Protein AF-A0A4C1TJ76-F1 (afdb_monomer_lite)

Sequence (237 aa):
MTFGAGGHTSQLLEQHPEVKVFALDRDPVAYGLAKTMSLKVPKPINTFAGEIFRFTPPFKRTPDMRMDRGLSKDTEQITAADVLARAEEADLVKILRIYGEEKAAKKIARAIVEARNALHKIETTKQLADLVVSCLTDTPFRMDKMQRPTHVATKTFQALRIFVNNELNEITMACLANPVPLKYCGHDITHDKDIVESLISTNWKQLHKHVILPSDEEVMRNSRSRSAKLRAAIKQK

Radius of gyration: 21.65 Å; chains: 1; bounding box: 56×46×55 Å

Secondary structure (DSSP, 8-state):
---TTSHHHHHHHHH-TT---EEEES-HHHHHHHHHHHTTSSS--EEEES-S-----S--------S--SS---TTPPPHHHHHHH--HHHHHHHHHHTT--TTHHHHHHHHHHHHHTT----SHHHHHHHHHHHH-SSSEEE-TTS-EEETTHHHHHHHHHHHTTHHHHHHHHT-S----GGG--TT----HHHHHHHH--SEEES-SS-B---HHHHHH-TTTTT--B--EEE--

Foldseek 3Di:
DDCDLPPVVVVCCVVPVPDAAADDDQDVVSLVNLVVVLVVRPHGHHYDHDDPDPPDDVADESFDAQLDPPPDPDPRAQYLLNCLQDPDLVVQLVLLCVQLVDPCSNQLSVLSVVCNVVVNRDSHPVSSLVSQCVRPHPDQWDQDPVGDTDGSCPSVSRSSCCVSNVVVVVCVVVPPLDDPDPVCDDPPDDDDPVVVCVRPDGQKAWPDPAWDADDPVCCVVPVPRHPDTDTDIDGHD

InterPro domains:
  IPR002903 Ribosomal RNA small subunit methyltransferase H [PF01795] (63-174)
  IPR002903 Ribosomal RNA small subunit methyltransferase H [PTHR11265] (64-173)
  IPR023397 S-adenosyl-L-methionine-dependent methyltransferase, MraW, recognition domain superfamily [G3DSA:1.10.150.170] (63-166)
  IPR023397 S-adenosyl-L-methionine-dependent methyltransferase, MraW, recognition domain superfamily [SSF81799] (59-165)
  IPR029063 S-adenosyl-L-methionine-dependent methyltransferase superfamily [G3DSA:3.40.50.150] (1-46)
  IPR029063 S-adenosyl-L-methionine-dependent methyltransferase superfamily [G3DSA:3.40.50.150] (167-233)
  IPR029063 S-adenosyl-L-methionine-dependent methyltransferase superfamily [SSF53335] (2-235)

Structure (mmCIF, N/CA/C/O backbone):
data_AF-A0A4C1TJ76-F1
#
_entry.id   AF-A0A4C1TJ76-F1
#
loop_
_atom_site.group_PDB
_atom_site.id
_atom_site.type_symbol
_atom_site.label_atom_id
_atom_site.label_alt_id
_atom_site.label_comp_id
_atom_site.label_asym_id
_atom_site.label_entity_id
_atom_site.label_seq_id
_atom_site.pdbx_PDB_ins_code
_atom_site.Cartn_x
_atom_site.Cartn_y
_atom_site.Cartn_z
_atom_site.occupancy
_atom_site.B_iso_or_equiv
_atom_site.auth_seq_id
_atom_site.auth_comp_id
_atom_site.auth_asym_id
_atom_site.auth_atom_id
_atom_site.pdbx_PDB_model_num
ATOM 1 N N . MET A 1 1 ? -5.162 -6.521 15.495 1.00 63.31 1 MET A N 1
ATOM 2 C CA . MET A 1 1 ? -4.589 -7.253 14.342 1.00 63.31 1 MET A CA 1
ATOM 3 C C . MET A 1 1 ? -3.442 -6.497 13.675 1.00 63.31 1 MET A C 1
ATOM 5 O O . MET A 1 1 ? -2.578 -7.162 13.131 1.00 63.31 1 MET A O 1
ATOM 9 N N . THR A 1 2 ? -3.396 -5.160 13.738 1.00 75.00 2 THR A N 1
ATOM 10 C CA . THR A 1 2 ? -2.264 -4.346 13.251 1.00 75.00 2 THR A CA 1
ATOM 11 C C . THR A 1 2 ? -1.871 -3.323 14.322 1.00 75.00 2 THR A C 1
ATOM 13 O O . THR A 1 2 ? -2.469 -2.249 14.400 1.00 75.00 2 THR A O 1
ATOM 16 N N . PHE A 1 3 ? -0.949 -3.675 15.218 1.00 81.38 3 PHE A N 1
ATOM 17 C CA . PHE A 1 3 ? -0.525 -2.782 16.303 1.00 81.38 3 PHE A CA 1
ATOM 18 C C . PHE A 1 3 ? 0.282 -1.584 15.777 1.00 81.38 3 PHE A C 1
ATOM 20 O O . PHE A 1 3 ? 0.054 -0.442 16.189 1.00 81.38 3 PHE A O 1
ATOM 27 N N . GLY A 1 4 ? 1.203 -1.836 14.845 1.00 84.62 4 GLY A N 1
ATOM 28 C CA . GLY A 1 4 ? 2.105 -0.847 14.272 1.00 84.62 4 GLY A CA 1
ATOM 29 C C . GLY A 1 4 ? 2.931 -0.132 15.342 1.00 84.62 4 GLY A C 1
ATOM 30 O O . GLY A 1 4 ? 3.625 -0.755 16.138 1.00 84.62 4 GLY A O 1
ATOM 31 N N . ALA A 1 5 ? 2.841 1.199 15.372 1.00 85.94 5 ALA A N 1
ATOM 32 C CA . ALA A 1 5 ? 3.525 2.027 16.368 1.00 85.94 5 ALA A CA 1
ATOM 33 C C . ALA A 1 5 ? 2.705 2.266 17.654 1.00 85.94 5 ALA A C 1
ATOM 35 O O . ALA A 1 5 ? 3.152 2.997 18.531 1.00 85.94 5 ALA A O 1
ATOM 36 N N . GLY A 1 6 ? 1.498 1.699 17.766 1.00 85.75 6 GLY A N 1
ATOM 37 C CA . GLY A 1 6 ? 0.667 1.793 18.969 1.00 85.75 6 GLY A CA 1
ATOM 38 C C . GLY A 1 6 ? -0.266 3.004 19.061 1.00 85.75 6 GLY A C 1
ATOM 39 O O . GLY A 1 6 ? -1.089 3.027 19.966 1.00 85.75 6 GLY A O 1
ATOM 40 N N . GLY A 1 7 ? -0.246 3.955 18.118 1.00 87.50 7 GLY A N 1
ATOM 41 C CA . GLY A 1 7 ? -1.030 5.203 18.214 1.00 87.50 7 GLY A CA 1
ATOM 42 C C . GLY A 1 7 ? -2.535 5.015 18.472 1.00 87.50 7 GLY A C 1
ATOM 43 O O . GLY A 1 7 ? -3.085 5.620 19.387 1.00 87.50 7 GLY A O 1
ATOM 44 N N . HIS A 1 8 ? -3.200 4.112 17.738 1.00 88.31 8 HIS A N 1
ATOM 45 C CA . HIS A 1 8 ? -4.614 3.788 17.994 1.00 88.31 8 HIS A CA 1
ATOM 46 C C . HIS A 1 8 ? -4.834 3.134 19.362 1.00 88.31 8 HIS A C 1
ATOM 48 O O . HIS A 1 8 ? -5.861 3.355 19.995 1.00 88.31 8 HIS A O 1
ATOM 54 N N . THR A 1 9 ? -3.877 2.321 19.813 1.00 87.94 9 THR A N 1
ATOM 55 C CA . THR A 1 9 ? -3.971 1.652 21.114 1.00 87.94 9 THR A CA 1
ATOM 56 C C . THR A 1 9 ? -3.795 2.651 22.254 1.00 87.94 9 THR A C 1
ATOM 58 O O . THR A 1 9 ? -4.537 2.578 23.227 1.00 87.94 9 THR A O 1
ATOM 61 N N . SER A 1 10 ? -2.863 3.600 22.124 1.00 87.56 10 SER A N 1
ATOM 62 C CA . SER A 1 10 ? -2.679 4.690 23.086 1.00 87.56 10 SER A CA 1
ATOM 63 C C . SER A 1 10 ? -3.960 5.506 23.234 1.00 87.56 10 SER A C 1
ATOM 65 O O . SER A 1 10 ? -4.479 5.611 24.339 1.00 87.56 10 SER A O 1
ATOM 67 N N . GLN A 1 11 ? -4.540 5.966 22.119 1.00 88.75 11 GLN A N 1
ATOM 68 C CA . GLN A 1 11 ? -5.776 6.751 22.148 1.00 88.75 11 GLN A CA 1
ATOM 69 C C . GLN A 1 11 ? -6.951 5.985 22.776 1.00 88.75 11 GLN A C 1
ATOM 71 O O . GLN A 1 11 ? -7.743 6.569 23.514 1.00 88.75 11 GLN A O 1
ATOM 76 N N . LEU A 1 12 ? -7.058 4.680 22.496 1.00 87.25 12 LEU A N 1
ATOM 77 C CA . LEU A 1 12 ? -8.095 3.822 23.068 1.00 87.25 12 LEU A CA 1
ATOM 78 C C . LEU A 1 12 ? -7.950 3.699 24.589 1.00 87.25 12 LEU A C 1
ATOM 80 O O . LEU A 1 12 ? -8.943 3.807 25.297 1.00 87.25 12 LEU A O 1
ATOM 84 N N . LEU A 1 13 ? -6.732 3.483 25.089 1.00 86.31 13 LEU A N 1
ATOM 85 C CA . LEU A 1 13 ? -6.467 3.341 26.524 1.00 86.31 13 LEU A CA 1
ATOM 86 C C . LEU A 1 13 ? -6.583 4.667 27.285 1.00 86.31 13 LEU A C 1
ATOM 88 O O . LEU A 1 13 ? -6.944 4.655 28.456 1.00 86.31 13 LEU A O 1
ATOM 92 N N . GLU A 1 14 ? -6.298 5.798 26.636 1.00 86.75 14 GLU A N 1
ATOM 93 C CA . GLU A 1 14 ? -6.522 7.132 27.207 1.00 86.75 14 GLU A CA 1
ATOM 94 C C . GLU A 1 14 ? -8.013 7.424 27.406 1.00 86.75 14 GLU A C 1
ATOM 96 O O . GLU A 1 14 ? -8.402 7.954 28.444 1.00 86.75 14 GLU A O 1
ATOM 101 N N . GLN A 1 15 ? -8.850 7.071 26.426 1.00 89.31 15 GLN A N 1
ATOM 102 C CA . GLN A 1 15 ? -10.299 7.295 26.496 1.00 89.31 15 GLN A CA 1
ATOM 103 C C . GLN A 1 15 ? -11.021 6.241 27.341 1.00 89.31 15 GLN A C 1
ATOM 105 O O . GLN A 1 15 ? -12.010 6.557 27.997 1.00 89.31 15 GLN A O 1
ATOM 110 N N . HIS A 1 16 ? -10.517 5.006 27.332 1.00 87.00 16 HIS A N 1
ATOM 111 C CA . HIS A 1 16 ? -11.111 3.855 28.005 1.00 87.00 16 HIS A CA 1
ATOM 112 C C . HIS A 1 16 ? -10.050 3.048 28.777 1.00 87.00 16 HIS A C 1
ATOM 114 O O . HIS A 1 16 ? -9.652 1.956 28.344 1.00 87.00 16 HIS A O 1
ATOM 120 N N . PRO A 1 17 ? -9.579 3.548 29.938 1.00 81.69 17 PRO A N 1
ATOM 121 C CA . PRO A 1 17 ? -8.544 2.891 30.745 1.00 81.69 17 PRO A CA 1
ATOM 122 C C . PRO A 1 17 ? -8.953 1.506 31.267 1.00 81.69 17 PRO A C 1
ATOM 124 O O . PRO A 1 17 ? -8.128 0.713 31.730 1.00 81.69 17 PRO A O 1
ATOM 127 N N . GLU A 1 18 ? -10.248 1.204 31.243 1.00 80.25 18 GLU A N 1
ATOM 128 C CA . GLU A 1 18 ? -10.810 -0.057 31.681 1.00 80.25 18 GLU A CA 1
ATOM 129 C C . GLU A 1 18 ? -10.548 -1.209 30.706 1.00 80.25 18 GLU A C 1
ATOM 131 O O . GLU A 1 18 ? -10.493 -2.363 31.151 1.00 80.25 18 GLU A O 1
ATOM 136 N N . VAL A 1 19 ? -10.353 -0.904 29.419 1.00 82.81 19 VAL A N 1
ATOM 137 C CA . VAL A 1 19 ? -10.270 -1.882 28.331 1.00 82.81 19 VAL A CA 1
ATOM 138 C C . VAL A 1 19 ? -8.965 -2.671 28.396 1.00 82.81 19 VAL A C 1
ATOM 140 O O . VAL A 1 19 ? -7.879 -2.139 28.615 1.00 82.81 19 VAL A O 1
ATOM 143 N N . LYS A 1 20 ? -9.064 -3.981 28.159 1.00 81.38 20 LYS A N 1
ATOM 144 C CA . LYS A 1 20 ? -7.903 -4.854 27.983 1.00 81.38 20 LYS A CA 1
ATOM 145 C C . LYS A 1 20 ? -7.559 -4.954 26.503 1.00 81.38 20 LYS A C 1
ATOM 147 O O . LYS A 1 20 ? -8.401 -5.352 25.701 1.00 81.38 20 LYS A O 1
ATOM 152 N N . VAL A 1 21 ? -6.311 -4.652 26.152 1.00 80.44 21 VAL A N 1
ATOM 153 C CA . VAL A 1 21 ? -5.844 -4.709 24.763 1.00 80.44 21 VAL A CA 1
ATOM 154 C C . VAL A 1 21 ? -4.971 -5.937 24.532 1.00 80.44 21 VAL A C 1
ATOM 156 O O . VAL A 1 21 ? -4.033 -6.218 25.279 1.00 80.44 21 VAL A O 1
ATOM 159 N N . PHE A 1 22 ? -5.279 -6.645 23.449 1.00 81.38 22 PHE A N 1
ATOM 160 C CA . PHE A 1 22 ? -4.462 -7.713 22.891 1.00 81.38 22 PHE A CA 1
ATOM 161 C C . PHE A 1 22 ? -3.785 -7.177 21.625 1.00 81.38 22 PHE A C 1
ATOM 163 O O . PHE A 1 22 ? -4.447 -6.929 20.613 1.00 81.38 22 PHE A O 1
ATOM 170 N N . ALA A 1 23 ? -2.475 -6.936 21.705 1.00 79.06 23 ALA A N 1
ATOM 171 C CA . ALA A 1 23 ? -1.695 -6.355 20.616 1.00 79.06 23 ALA A CA 1
ATOM 172 C C . ALA A 1 23 ? -1.109 -7.456 19.726 1.00 79.06 23 ALA A C 1
ATOM 174 O O . ALA A 1 23 ? -0.518 -8.419 20.216 1.00 79.06 23 ALA A O 1
ATOM 175 N N . LEU A 1 24 ? -1.288 -7.293 18.415 1.00 76.75 24 LEU A N 1
ATOM 176 C CA . LEU A 1 24 ? -0.935 -8.275 17.395 1.00 76.75 24 LEU A CA 1
ATOM 177 C C . LEU A 1 24 ? -0.289 -7.565 16.217 1.00 76.75 24 LEU A C 1
ATOM 179 O O . LEU A 1 24 ? -0.889 -6.626 15.685 1.00 76.75 24 LEU A O 1
ATOM 183 N N . ASP A 1 25 ? 0.894 -8.030 15.825 1.00 76.75 25 ASP A N 1
ATOM 184 C CA . ASP A 1 25 ? 1.613 -7.556 14.648 1.00 76.75 25 ASP A CA 1
ATOM 185 C C . ASP A 1 25 ? 2.569 -8.627 14.108 1.00 76.75 25 ASP A C 1
ATOM 187 O O . ASP A 1 25 ? 2.989 -9.521 14.847 1.00 76.75 25 ASP A O 1
ATOM 191 N N . ARG A 1 26 ? 2.900 -8.531 12.818 1.00 68.00 26 ARG A N 1
ATOM 192 C CA . ARG A 1 26 ? 3.908 -9.379 12.165 1.00 68.00 26 ARG A CA 1
ATOM 193 C C . ARG A 1 26 ? 5.296 -8.766 12.248 1.00 68.00 26 ARG A C 1
ATOM 195 O O . ARG A 1 26 ? 6.271 -9.507 12.205 1.00 68.00 26 ARG A O 1
ATOM 202 N N . ASP A 1 27 ? 5.381 -7.440 12.347 1.00 69.75 27 ASP A N 1
ATOM 203 C CA . ASP A 1 27 ? 6.653 -6.734 12.420 1.00 69.75 27 ASP A CA 1
ATOM 204 C C . ASP A 1 27 ? 7.288 -6.932 13.815 1.00 69.75 27 ASP A C 1
ATOM 206 O O . ASP A 1 27 ? 6.706 -6.516 14.828 1.00 69.75 27 ASP A O 1
ATOM 210 N N . PRO A 1 28 ? 8.492 -7.529 13.909 1.00 73.31 28 PRO A N 1
ATOM 211 C CA . PRO A 1 28 ? 9.215 -7.656 15.173 1.00 73.31 28 PRO A CA 1
ATOM 212 C C . PRO A 1 28 ? 9.472 -6.307 15.860 1.00 73.31 28 PRO A C 1
ATOM 214 O O . PRO A 1 28 ? 9.506 -6.234 17.092 1.00 73.31 28 PRO A O 1
ATOM 217 N N . VAL A 1 29 ? 9.613 -5.223 15.088 1.00 77.62 29 VAL A N 1
ATOM 218 C CA . VAL A 1 29 ? 9.768 -3.865 15.624 1.00 77.62 29 VAL A CA 1
ATOM 219 C C . VAL A 1 29 ? 8.490 -3.431 16.340 1.00 77.62 29 VAL A C 1
ATOM 221 O O . VAL A 1 29 ? 8.556 -2.935 17.467 1.00 77.62 29 VAL A O 1
ATOM 224 N N . ALA A 1 30 ? 7.323 -3.678 15.740 1.00 76.56 30 ALA A N 1
ATOM 225 C CA . ALA A 1 30 ? 6.028 -3.383 16.353 1.00 76.56 30 ALA A CA 1
ATOM 226 C C . ALA A 1 30 ? 5.823 -4.178 17.653 1.00 76.56 30 ALA A C 1
ATOM 228 O O . ALA A 1 30 ? 5.320 -3.632 18.636 1.00 76.56 30 ALA A O 1
ATOM 229 N N . TYR A 1 31 ? 6.286 -5.430 17.710 1.00 78.44 31 TYR A N 1
ATOM 230 C CA . TYR A 1 31 ? 6.283 -6.218 18.946 1.00 78.44 31 TYR A CA 1
ATOM 231 C C . TYR A 1 31 ? 7.153 -5.589 20.049 1.00 78.44 31 TYR A C 1
ATOM 233 O O . TYR A 1 31 ? 6.715 -5.479 21.199 1.00 78.44 31 TYR A O 1
ATOM 241 N N . GLY A 1 32 ? 8.358 -5.118 19.711 1.00 79.19 32 GLY A N 1
ATOM 242 C CA . GLY A 1 32 ? 9.225 -4.400 20.653 1.00 79.19 32 GLY A CA 1
ATOM 243 C C . GLY A 1 32 ? 8.577 -3.119 21.195 1.00 79.19 32 GLY A C 1
ATOM 244 O O . GLY A 1 32 ? 8.600 -2.862 22.405 1.00 79.19 32 GLY A O 1
ATOM 245 N N . LEU A 1 33 ? 7.930 -2.347 20.316 1.00 84.38 33 LEU A N 1
ATOM 246 C CA . LEU A 1 33 ? 7.169 -1.153 20.695 1.00 84.38 33 LEU A CA 1
ATOM 247 C C . LEU A 1 33 ? 5.989 -1.502 21.610 1.00 84.38 33 LEU A C 1
ATOM 249 O O . LEU A 1 33 ? 5.798 -0.846 22.634 1.00 84.38 33 LEU A O 1
ATOM 253 N N . ALA A 1 34 ? 5.246 -2.567 21.301 1.00 83.31 34 ALA A N 1
ATOM 254 C CA . ALA A 1 34 ? 4.126 -3.027 22.116 1.00 83.31 34 ALA A CA 1
ATOM 255 C C . ALA A 1 34 ? 4.566 -3.420 23.531 1.00 83.31 34 ALA A C 1
ATOM 257 O O . ALA A 1 34 ? 3.925 -3.029 24.506 1.00 83.31 34 ALA A O 1
ATOM 258 N N . LYS A 1 35 ? 5.697 -4.128 23.656 1.00 82.56 35 LYS A N 1
ATOM 259 C CA . LYS A 1 35 ? 6.283 -4.505 24.951 1.00 82.56 35 LYS A CA 1
ATOM 260 C C . LYS A 1 35 ? 6.759 -3.288 25.743 1.00 82.56 35 LYS A C 1
ATOM 262 O O . LYS A 1 35 ? 6.622 -3.234 26.958 1.00 82.56 35 LYS A O 1
ATOM 267 N N . THR A 1 36 ? 7.307 -2.287 25.063 1.00 85.50 36 THR A N 1
ATOM 268 C CA . THR A 1 36 ? 7.711 -1.037 25.720 1.00 85.50 36 THR A CA 1
ATOM 269 C C . THR A 1 36 ? 6.488 -0.275 26.227 1.00 85.50 36 THR A C 1
ATOM 271 O O . THR A 1 36 ? 6.497 0.265 27.331 1.00 85.50 36 THR A O 1
ATOM 274 N N . MET A 1 37 ? 5.412 -0.257 25.439 1.00 83.12 37 MET A N 1
ATOM 275 C CA . MET A 1 37 ? 4.165 0.395 25.814 1.00 83.12 37 MET A CA 1
ATOM 276 C C . MET A 1 37 ? 3.460 -0.323 26.967 1.00 83.12 37 MET A C 1
ATOM 278 O O . MET A 1 37 ? 2.950 0.349 27.858 1.00 83.12 37 MET A O 1
ATOM 282 N N . SER A 1 38 ? 3.487 -1.661 27.005 1.00 81.75 38 SER A N 1
ATOM 283 C CA . SER A 1 38 ? 2.864 -2.451 28.076 1.00 81.75 38 SER A CA 1
ATOM 284 C C . SER A 1 38 ? 3.444 -2.152 29.460 1.00 81.75 38 SER A C 1
ATOM 286 O O . SER A 1 38 ? 2.744 -2.313 30.450 1.00 81.75 38 SER A O 1
ATOM 288 N N . LEU A 1 39 ? 4.704 -1.712 29.531 1.00 80.81 39 LEU A N 1
ATOM 289 C CA . LEU A 1 39 ? 5.363 -1.314 30.781 1.00 80.81 39 LEU A CA 1
ATOM 290 C C . LEU A 1 39 ? 4.913 0.062 31.291 1.00 80.81 39 LEU A C 1
ATOM 292 O O . LEU A 1 39 ? 5.092 0.362 32.466 1.00 80.81 39 LEU A O 1
ATOM 296 N N . LYS A 1 40 ? 4.369 0.913 30.413 1.00 78.00 40 LYS A N 1
ATOM 297 C CA . LYS A 1 40 ? 3.978 2.296 30.735 1.00 78.00 40 LYS A CA 1
ATOM 298 C C . LYS A 1 40 ? 2.506 2.435 31.108 1.00 78.00 40 LYS A C 1
ATOM 300 O O . LYS A 1 40 ? 2.108 3.487 31.598 1.00 78.00 40 LYS A O 1
ATOM 305 N N . VAL A 1 41 ? 1.696 1.414 30.839 1.00 70.81 41 VAL A N 1
ATOM 306 C CA . VAL A 1 41 ? 0.251 1.458 31.069 1.00 70.81 41 VAL A CA 1
ATOM 307 C C . VAL A 1 41 ? -0.131 0.715 32.353 1.00 70.81 41 VAL A C 1
ATOM 309 O O . VAL A 1 41 ? 0.466 -0.318 32.656 1.00 70.81 41 VAL A O 1
ATOM 312 N N . PRO A 1 42 ? -1.142 1.188 33.107 1.00 61.00 42 PRO A N 1
ATOM 313 C CA . PRO A 1 42 ? -1.517 0.582 34.389 1.00 61.00 42 PRO A CA 1
ATOM 314 C C . PRO A 1 42 ? -2.072 -0.842 34.261 1.00 61.00 42 PRO A C 1
ATOM 316 O O . PRO A 1 42 ? -1.953 -1.642 35.187 1.00 61.00 42 PRO A O 1
ATOM 319 N N . LYS A 1 43 ? -2.703 -1.166 33.123 1.00 64.56 43 LYS A N 1
ATOM 320 C CA . LYS A 1 43 ? -3.233 -2.502 32.826 1.00 64.56 43 LYS A CA 1
ATOM 321 C C . LYS A 1 43 ? -2.369 -3.201 31.777 1.00 64.56 43 LYS A C 1
ATOM 323 O O . LYS A 1 43 ? -2.051 -2.586 30.760 1.00 64.56 43 LYS A O 1
ATOM 328 N N . PRO A 1 44 ? -2.036 -4.490 31.966 1.00 60.44 44 PRO A N 1
ATOM 329 C CA . PRO A 1 44 ? -1.132 -5.196 31.071 1.00 60.44 44 PRO A CA 1
ATOM 330 C C . PRO A 1 44 ? -1.734 -5.341 29.670 1.00 60.44 44 PRO A C 1
ATOM 332 O O . PRO A 1 44 ? -2.829 -5.882 29.490 1.00 60.44 44 PRO A O 1
ATOM 335 N N . ILE A 1 45 ? -0.978 -4.886 28.672 1.00 61.94 45 ILE A N 1
ATOM 336 C CA . ILE A 1 45 ? -1.201 -5.227 27.268 1.00 6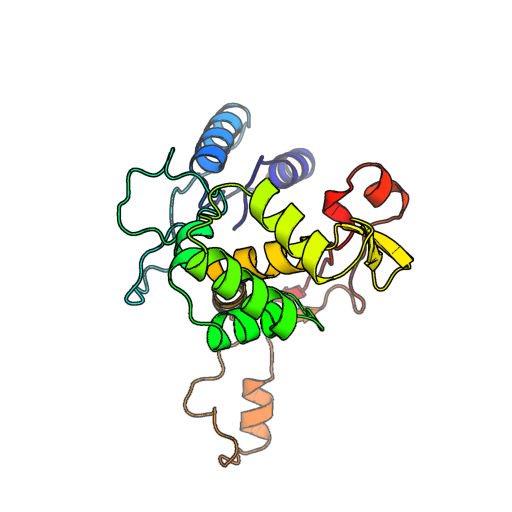1.94 45 ILE A CA 1
ATOM 337 C C . ILE A 1 45 ? -0.583 -6.598 27.056 1.00 61.94 45 ILE A C 1
ATOM 339 O O . ILE A 1 45 ? 0.630 -6.764 27.187 1.00 61.94 45 ILE A O 1
ATOM 343 N N . ASN A 1 46 ? -1.411 -7.580 26.714 1.00 63.28 46 ASN A N 1
ATOM 344 C CA . ASN A 1 46 ? -0.900 -8.893 26.357 1.00 63.28 46 ASN A CA 1
ATOM 345 C C . ASN A 1 46 ? -0.395 -8.826 24.913 1.00 63.28 46 ASN A C 1
ATOM 347 O O . ASN A 1 46 ? -1.183 -8.641 23.979 1.00 63.28 46 ASN A O 1
ATOM 351 N N . THR A 1 47 ? 0.920 -8.938 24.745 1.00 55.25 47 THR A N 1
ATOM 352 C CA . THR A 1 47 ? 1.580 -8.919 23.442 1.00 55.25 47 THR A CA 1
ATOM 353 C C . THR A 1 47 ? 1.784 -10.342 22.950 1.00 55.25 47 THR A C 1
ATOM 355 O O . THR A 1 47 ? 2.328 -11.193 23.651 1.00 55.25 47 THR A O 1
ATOM 358 N N . PHE A 1 48 ? 1.349 -10.608 21.724 1.00 55.22 48 PHE A N 1
ATOM 359 C CA . PHE A 1 48 ? 1.600 -11.881 21.063 1.00 55.22 48 PHE A CA 1
ATOM 360 C C . PHE A 1 48 ? 2.455 -11.611 19.832 1.00 55.22 48 PHE A C 1
ATOM 362 O O . PHE A 1 48 ? 2.061 -10.853 18.947 1.00 55.22 48 PHE A O 1
ATOM 369 N N . ALA A 1 49 ? 3.636 -12.225 19.792 1.00 46.44 49 ALA A N 1
ATOM 370 C CA . ALA A 1 49 ? 4.393 -12.362 18.561 1.00 46.44 49 ALA A CA 1
ATOM 371 C C . ALA A 1 49 ? 3.824 -13.578 17.817 1.00 46.44 49 ALA A C 1
ATOM 373 O O . ALA A 1 49 ? 4.074 -14.710 18.228 1.00 46.44 49 ALA A O 1
ATOM 374 N N . GLY A 1 50 ? 3.026 -13.365 16.767 1.00 47.91 50 GLY A N 1
ATOM 375 C CA . GLY A 1 50 ? 2.712 -14.442 15.824 1.00 47.91 50 GLY A CA 1
ATOM 376 C C . GLY A 1 50 ? 1.276 -14.575 15.310 1.00 47.91 50 GLY A C 1
ATOM 377 O O . GLY A 1 50 ? 0.299 -14.113 15.898 1.00 47.91 50 GLY A O 1
ATOM 378 N N . GLU A 1 51 ? 1.231 -15.260 14.164 1.00 43.09 51 GLU A N 1
ATOM 379 C CA . GLU A 1 51 ? 0.110 -15.723 13.342 1.00 43.09 51 GLU A CA 1
ATOM 380 C C . GLU A 1 51 ? -0.967 -16.454 14.167 1.00 43.09 51 GLU A C 1
ATOM 382 O O . GLU A 1 51 ? -0.751 -17.561 14.657 1.00 43.09 51 GLU A O 1
ATOM 387 N N . ILE A 1 52 ? -2.157 -15.862 14.308 1.00 36.72 52 ILE A N 1
ATOM 388 C CA . ILE A 1 52 ? -3.255 -16.470 15.088 1.00 36.72 52 ILE A CA 1
ATOM 389 C C . ILE A 1 52 ? -3.930 -17.640 14.360 1.00 36.72 52 ILE A C 1
ATOM 391 O O . ILE A 1 52 ? -4.557 -18.481 15.001 1.00 36.72 52 ILE A O 1
ATOM 395 N N . PHE A 1 53 ? -3.756 -17.775 13.048 1.00 30.97 53 PHE A N 1
ATOM 396 C CA . PHE A 1 53 ? -4.270 -18.928 12.315 1.00 30.97 53 PHE A CA 1
ATOM 397 C C . PHE A 1 53 ? -3.122 -19.834 11.893 1.00 30.97 53 PHE A C 1
ATOM 399 O O . PHE A 1 53 ? -2.555 -19.690 10.815 1.00 30.97 53 PHE A O 1
ATOM 406 N N . ARG A 1 54 ? -2.809 -20.826 12.734 1.00 26.94 54 ARG A N 1
ATOM 407 C CA . ARG A 1 54 ? -2.030 -21.993 12.312 1.00 26.94 54 ARG A CA 1
ATOM 408 C C . ARG A 1 54 ? -2.927 -22.906 11.471 1.00 26.94 54 ARG A C 1
ATOM 410 O O . ARG A 1 54 ? -3.314 -23.985 11.900 1.00 26.94 54 ARG A O 1
ATOM 417 N N . PHE A 1 55 ? -3.259 -22.459 10.269 1.00 28.95 55 PHE A N 1
ATOM 418 C CA . PHE A 1 55 ? -3.549 -23.361 9.168 1.00 28.95 55 PHE A CA 1
ATOM 419 C C . PHE A 1 55 ? -2.356 -23.202 8.251 1.00 28.95 55 PHE A C 1
ATOM 421 O O . PHE A 1 55 ? -2.296 -22.195 7.570 1.00 28.95 55 PHE A O 1
ATOM 428 N N . THR A 1 56 ? -1.362 -24.090 8.320 1.00 26.05 56 THR A N 1
ATOM 429 C CA . THR A 1 56 ? -0.210 -24.062 7.408 1.00 26.05 56 THR A CA 1
ATOM 430 C C . THR A 1 56 ? -0.727 -24.203 5.979 1.00 26.05 56 THR A C 1
ATOM 432 O O . THR A 1 56 ? -1.063 -25.324 5.587 1.00 26.05 56 THR A O 1
ATOM 435 N N . PRO A 1 57 ? -0.779 -23.129 5.167 1.00 30.47 57 PRO A N 1
ATOM 436 C CA . PRO A 1 57 ? -0.685 -23.318 3.735 1.00 30.47 57 PRO A CA 1
ATOM 437 C C . PRO A 1 57 ? 0.783 -23.725 3.476 1.00 30.47 57 PRO A C 1
ATOM 439 O O . PRO A 1 57 ? 1.640 -23.529 4.345 1.00 30.47 57 PRO A O 1
ATOM 442 N N . PRO A 1 58 ? 1.146 -24.271 2.311 1.00 31.62 58 PRO A N 1
ATOM 443 C CA . PRO A 1 58 ? 2.510 -24.754 2.062 1.00 31.62 58 PRO A CA 1
ATOM 444 C C . PRO A 1 58 ? 3.608 -23.667 2.100 1.00 31.62 58 PRO A C 1
ATOM 446 O O . PRO A 1 58 ? 4.766 -23.963 1.833 1.00 31.62 58 PRO A O 1
ATOM 449 N N . PHE A 1 59 ? 3.284 -22.418 2.448 1.00 35.06 59 PHE A N 1
ATOM 450 C CA . PHE A 1 59 ? 4.217 -21.300 2.486 1.00 35.06 59 PHE A CA 1
ATOM 451 C C . PHE A 1 59 ? 4.012 -20.457 3.754 1.00 35.06 59 PHE A C 1
ATOM 453 O O . PHE A 1 59 ? 3.165 -19.567 3.786 1.00 35.06 59 PHE A O 1
ATOM 460 N N . LYS A 1 60 ? 4.811 -20.722 4.796 1.00 36.00 60 LYS A N 1
ATOM 461 C CA . LYS A 1 60 ? 5.063 -19.771 5.893 1.00 36.00 60 LYS A CA 1
ATOM 462 C C . LYS A 1 60 ? 5.868 -18.605 5.323 1.00 36.00 60 LYS A C 1
ATOM 464 O O . LYS A 1 60 ? 6.989 -18.825 4.877 1.00 36.00 60 LYS A O 1
ATOM 469 N N . ARG A 1 61 ? 5.333 -17.384 5.295 1.00 43.38 61 ARG A N 1
ATOM 470 C CA . ARG A 1 61 ? 6.104 -16.203 4.869 1.00 43.38 61 ARG A CA 1
ATOM 471 C C . ARG A 1 61 ? 5.728 -14.982 5.692 1.00 43.38 61 ARG A C 1
ATOM 473 O O . ARG A 1 61 ? 4.635 -14.442 5.549 1.00 43.38 61 ARG A O 1
ATOM 480 N N . THR A 1 62 ? 6.667 -14.517 6.503 1.00 40.03 62 THR A N 1
ATOM 481 C CA . THR A 1 62 ? 6.699 -13.141 6.999 1.00 40.03 62 THR A CA 1
ATOM 482 C C . THR A 1 62 ? 7.129 -12.227 5.840 1.00 40.03 62 THR A C 1
ATOM 484 O O . THR A 1 62 ? 8.196 -12.450 5.269 1.00 40.03 62 THR A O 1
ATOM 487 N N . PRO A 1 63 ? 6.303 -11.255 5.415 1.00 50.34 63 PRO A N 1
ATOM 488 C CA . PRO A 1 63 ? 6.600 -10.465 4.220 1.00 50.34 63 PRO A CA 1
ATOM 489 C C . PRO A 1 63 ? 7.537 -9.276 4.465 1.00 50.34 63 PRO A C 1
ATOM 491 O O . PRO A 1 63 ? 7.324 -8.528 5.420 1.00 50.34 63 PRO A O 1
ATOM 494 N N . ASP A 1 64 ? 8.500 -9.049 3.564 1.00 54.91 64 ASP A N 1
ATOM 495 C CA . ASP A 1 64 ? 9.346 -7.849 3.553 1.00 54.91 64 ASP A CA 1
ATOM 496 C C . ASP A 1 64 ? 9.290 -7.131 2.193 1.00 54.91 64 ASP A C 1
ATOM 498 O O . ASP A 1 64 ? 9.524 -7.704 1.127 1.00 54.91 64 ASP A O 1
ATOM 502 N N . MET A 1 65 ? 8.965 -5.841 2.251 1.00 58.69 65 MET A N 1
ATOM 503 C CA . MET A 1 65 ? 8.934 -4.929 1.106 1.00 58.69 65 MET A CA 1
ATOM 504 C C . MET A 1 65 ? 10.259 -4.254 0.822 1.00 58.69 65 MET A C 1
ATOM 506 O O . MET A 1 65 ? 10.383 -3.515 -0.162 1.00 58.69 65 MET A O 1
ATOM 510 N N . ARG A 1 66 ? 11.225 -4.427 1.713 1.00 56.84 66 ARG A N 1
ATOM 511 C CA . ARG A 1 66 ? 12.540 -3.865 1.530 1.00 56.84 66 ARG A CA 1
ATOM 512 C C . ARG A 1 66 ? 13.244 -4.689 0.459 1.00 56.84 66 ARG A C 1
ATOM 514 O O . ARG A 1 66 ? 13.202 -5.914 0.431 1.00 56.84 66 ARG A O 1
ATOM 521 N N . MET A 1 67 ? 13.832 -3.981 -0.495 1.00 54.34 67 MET A N 1
ATOM 522 C CA . MET A 1 67 ? 14.590 -4.597 -1.583 1.00 54.34 67 MET A CA 1
ATOM 523 C C . MET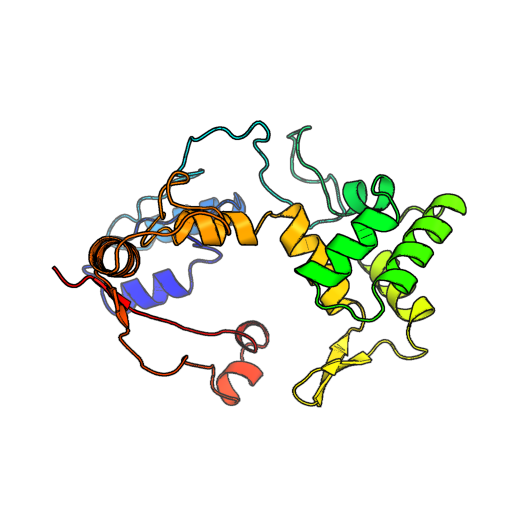 A 1 67 ? 15.966 -5.096 -1.092 1.00 54.34 67 MET A C 1
ATOM 525 O O . MET A 1 67 ? 16.754 -5.590 -1.893 1.00 54.34 67 MET A O 1
ATOM 529 N N . ASP A 1 68 ? 16.264 -4.972 0.209 1.00 55.81 68 ASP A N 1
ATOM 530 C CA . ASP A 1 68 ? 17.489 -5.433 0.849 1.00 55.81 68 ASP A CA 1
ATOM 531 C C . ASP A 1 68 ? 17.270 -6.759 1.599 1.00 55.81 68 ASP A C 1
ATOM 533 O O . ASP A 1 68 ? 16.279 -6.986 2.281 1.00 55.81 68 ASP A O 1
ATOM 537 N N . ARG A 1 69 ? 18.240 -7.673 1.505 1.00 50.44 69 ARG A N 1
ATOM 538 C CA . ARG A 1 69 ? 18.236 -8.945 2.258 1.00 50.44 69 ARG A CA 1
ATOM 539 C C . ARG A 1 69 ? 18.772 -8.780 3.691 1.00 50.44 69 ARG A C 1
ATOM 541 O O . ARG A 1 69 ? 19.323 -9.714 4.263 1.00 50.44 69 ARG A O 1
ATOM 548 N N . GLY A 1 70 ? 18.719 -7.565 4.237 1.00 42.34 70 GLY A N 1
ATOM 549 C CA . GLY A 1 70 ? 19.610 -7.135 5.318 1.00 42.34 70 GLY A CA 1
ATOM 550 C C . GLY A 1 70 ? 19.195 -7.522 6.739 1.00 42.34 70 GLY A C 1
ATOM 551 O O . GLY A 1 70 ? 20.035 -7.449 7.633 1.00 42.34 70 GLY A O 1
ATOM 552 N N . LEU A 1 71 ? 17.934 -7.897 6.989 1.00 43.62 71 LEU A N 1
ATOM 553 C CA . LEU A 1 71 ? 17.424 -7.994 8.369 1.00 43.62 71 LEU A CA 1
ATOM 554 C C . LEU A 1 71 ? 16.600 -9.245 8.699 1.00 43.62 71 LEU A C 1
ATOM 556 O O . LEU A 1 71 ? 16.393 -9.512 9.883 1.00 43.62 71 LEU A O 1
ATOM 560 N N . SER A 1 72 ? 16.192 -10.054 7.721 1.00 39.44 72 SER A N 1
ATOM 561 C CA . SER A 1 72 ? 15.565 -11.351 7.981 1.00 39.44 72 SER A CA 1
ATOM 562 C C . SER A 1 72 ? 16.537 -12.492 7.677 1.00 39.44 72 SER A C 1
ATOM 564 O O . SER A 1 72 ? 16.897 -12.776 6.541 1.00 39.44 72 SER A O 1
ATOM 566 N N . LYS A 1 73 ? 16.982 -13.174 8.735 1.00 41.19 73 LYS A N 1
ATOM 567 C CA . LYS A 1 73 ? 17.823 -14.383 8.672 1.00 41.19 73 LYS A CA 1
ATOM 568 C C . LYS A 1 73 ? 17.057 -15.636 8.211 1.00 41.19 73 LYS A C 1
ATOM 570 O O . LYS A 1 73 ? 17.603 -16.733 8.283 1.00 41.19 73 LYS A O 1
ATOM 575 N N . ASP A 1 74 ? 15.822 -15.478 7.739 1.00 45.50 74 ASP A N 1
ATOM 576 C CA . ASP A 1 74 ? 14.966 -16.579 7.312 1.00 45.50 74 ASP A CA 1
ATOM 577 C C . ASP A 1 74 ? 15.036 -16.718 5.789 1.00 45.50 74 ASP A C 1
ATOM 579 O O . ASP A 1 74 ? 14.458 -15.939 5.032 1.00 45.50 74 ASP A O 1
ATOM 583 N N . THR A 1 75 ? 15.742 -17.748 5.332 1.00 44.91 75 THR A N 1
ATOM 584 C CA . THR A 1 75 ? 16.011 -18.093 3.924 1.00 44.91 75 THR A CA 1
ATOM 585 C C . THR A 1 75 ? 14.773 -18.435 3.073 1.00 44.91 75 THR A C 1
ATOM 587 O O . THR A 1 75 ? 14.922 -18.814 1.913 1.00 44.91 75 THR A O 1
ATOM 590 N N . GLU A 1 76 ? 13.556 -18.302 3.608 1.00 51.12 76 GLU A N 1
ATOM 591 C CA . GLU A 1 76 ? 12.288 -18.695 2.962 1.00 51.12 76 GLU A CA 1
ATOM 592 C C . GLU A 1 76 ? 11.404 -17.512 2.508 1.00 51.12 76 GLU A C 1
ATOM 594 O O . GLU A 1 76 ? 10.320 -17.713 1.945 1.00 51.12 76 GLU A O 1
ATOM 599 N N . GLN A 1 77 ? 11.847 -16.269 2.718 1.00 60.44 77 GLN A N 1
ATOM 600 C CA . GLN A 1 77 ? 11.079 -15.067 2.379 1.00 60.44 77 GLN A CA 1
ATOM 601 C C . GLN A 1 77 ? 11.313 -14.644 0.918 1.00 60.44 77 GLN A C 1
ATOM 603 O O . GLN A 1 77 ? 12.451 -14.480 0.484 1.00 60.44 77 GLN A O 1
ATOM 608 N N . ILE A 1 78 ? 10.235 -14.454 0.144 1.00 66.25 78 ILE A N 1
ATOM 609 C CA . ILE A 1 78 ? 10.318 -13.858 -1.200 1.00 66.25 78 ILE A CA 1
ATOM 610 C C . ILE A 1 78 ? 10.277 -12.342 -1.050 1.00 66.25 78 ILE A C 1
ATOM 612 O O . ILE A 1 78 ? 9.282 -11.804 -0.572 1.00 66.25 78 ILE A O 1
ATOM 616 N N . THR A 1 79 ? 11.327 -11.663 -1.501 1.00 76.56 79 THR A N 1
ATOM 617 C CA . THR A 1 79 ? 11.374 -10.197 -1.537 1.00 76.56 79 THR A CA 1
ATOM 618 C C . THR A 1 79 ? 10.770 -9.654 -2.832 1.00 76.56 79 THR A C 1
ATOM 620 O O . THR A 1 79 ? 10.672 -10.358 -3.843 1.00 76.56 79 THR A O 1
ATOM 623 N N . ALA A 1 80 ? 10.421 -8.365 -2.853 1.00 81.38 80 ALA A N 1
ATOM 624 C CA . ALA A 1 80 ? 10.021 -7.693 -4.092 1.00 81.38 80 ALA A CA 1
ATOM 625 C C . ALA A 1 80 ? 11.113 -7.776 -5.182 1.00 81.38 80 ALA A C 1
ATOM 627 O O . ALA A 1 80 ? 10.786 -7.930 -6.360 1.00 81.38 80 ALA A O 1
ATOM 628 N N . ALA A 1 81 ? 12.395 -7.759 -4.800 1.00 82.00 81 ALA A N 1
ATOM 629 C CA . ALA A 1 81 ? 13.513 -7.946 -5.723 1.00 82.00 81 ALA A CA 1
ATOM 630 C C . ALA A 1 81 ? 13.525 -9.358 -6.336 1.00 82.00 81 ALA A C 1
ATOM 632 O O . ALA A 1 81 ? 13.739 -9.505 -7.539 1.00 82.00 81 ALA A O 1
ATOM 633 N N . ASP A 1 82 ? 13.222 -10.396 -5.549 1.00 82.94 82 ASP A N 1
ATOM 634 C CA . ASP A 1 82 ? 13.137 -11.772 -6.055 1.00 82.94 82 ASP A CA 1
ATOM 635 C C . ASP A 1 82 ? 11.971 -11.949 -7.039 1.00 82.94 82 ASP A C 1
ATOM 637 O O . ASP A 1 82 ? 12.125 -12.631 -8.056 1.00 82.94 82 ASP A O 1
ATOM 641 N N . VAL A 1 83 ? 10.825 -11.304 -6.775 1.00 85.44 83 VAL A N 1
ATOM 642 C CA . VAL A 1 83 ? 9.686 -11.283 -7.710 1.00 85.44 83 VAL A CA 1
ATOM 643 C C . VAL A 1 83 ? 10.102 -10.642 -9.030 1.00 85.44 83 VAL A C 1
ATOM 645 O O . VAL A 1 83 ? 9.881 -11.227 -10.085 1.00 85.44 83 VAL A O 1
ATOM 648 N N . LEU A 1 84 ? 10.751 -9.478 -8.986 1.00 87.19 84 LEU A N 1
ATOM 649 C CA . LEU A 1 84 ? 11.189 -8.766 -10.191 1.00 87.19 84 LEU A CA 1
ATOM 650 C C . LEU A 1 84 ? 12.270 -9.528 -10.969 1.00 87.19 84 LEU A C 1
ATOM 652 O O . LEU A 1 84 ? 12.287 -9.483 -12.197 1.00 87.19 84 LEU A O 1
ATOM 656 N N . ALA A 1 85 ? 13.148 -10.255 -10.278 1.00 85.88 85 ALA A N 1
ATOM 657 C CA . ALA A 1 85 ? 14.198 -11.040 -10.915 1.00 85.88 85 ALA A CA 1
ATOM 658 C C . ALA A 1 85 ? 13.655 -12.295 -11.622 1.00 85.88 85 ALA A C 1
ATOM 660 O O . ALA A 1 85 ? 14.150 -12.662 -12.691 1.00 85.88 85 ALA A O 1
ATOM 661 N N . ARG A 1 86 ? 12.655 -12.970 -11.040 1.00 85.88 86 ARG A N 1
ATOM 662 C CA . ARG A 1 86 ? 12.234 -14.318 -11.469 1.00 85.88 86 ARG A CA 1
ATOM 663 C C . ARG A 1 86 ? 10.910 -14.367 -12.219 1.00 85.88 86 ARG A C 1
ATOM 665 O O . ARG A 1 86 ? 10.736 -15.276 -13.022 1.00 85.88 86 ARG A O 1
ATOM 672 N N . ALA A 1 87 ? 9.988 -13.441 -11.962 1.00 87.44 87 ALA A N 1
ATOM 673 C CA . ALA A 1 87 ? 8.655 -13.502 -12.549 1.00 87.44 87 ALA A CA 1
ATOM 674 C C . ALA A 1 87 ? 8.694 -13.387 -14.080 1.00 87.44 87 ALA A C 1
ATOM 676 O O . ALA A 1 87 ? 9.531 -12.691 -14.666 1.00 87.44 87 ALA A O 1
ATOM 677 N N . GLU A 1 88 ? 7.766 -14.084 -14.728 1.00 91.00 88 GLU A N 1
ATOM 678 C CA . GLU A 1 88 ? 7.532 -13.959 -16.161 1.00 91.00 88 GLU A CA 1
ATOM 679 C C . GLU A 1 88 ? 6.761 -12.673 -16.476 1.00 91.00 88 GLU A C 1
ATOM 681 O O . GLU A 1 88 ? 6.029 -12.139 -15.636 1.00 91.00 88 GLU A O 1
ATOM 686 N N . GLU A 1 89 ? 6.876 -12.186 -17.716 1.00 93.12 89 GLU A N 1
ATOM 687 C CA . GLU A 1 89 ? 6.176 -10.972 -18.155 1.00 93.12 89 GLU A CA 1
ATOM 688 C C . GLU A 1 89 ? 4.665 -11.081 -17.910 1.00 93.12 89 GLU A C 1
ATOM 690 O O . GLU A 1 89 ? 4.057 -10.166 -17.357 1.00 93.12 89 GLU A O 1
ATOM 695 N N . ALA A 1 90 ? 4.058 -12.217 -18.269 1.00 90.69 90 ALA A N 1
ATOM 696 C CA . ALA A 1 90 ? 2.620 -12.433 -18.132 1.00 90.69 90 ALA A CA 1
ATOM 697 C C . ALA A 1 90 ? 2.144 -12.322 -16.675 1.00 90.69 90 ALA A C 1
ATOM 699 O O . ALA A 1 90 ? 1.082 -11.751 -16.412 1.00 90.69 90 ALA A O 1
ATOM 700 N N . ASP A 1 91 ? 2.935 -12.820 -15.727 1.00 91.38 91 ASP A N 1
ATOM 701 C CA . ASP A 1 91 ? 2.593 -12.763 -14.309 1.00 91.38 91 ASP A CA 1
ATOM 702 C C . ASP A 1 91 ? 2.825 -11.372 -13.725 1.00 91.38 91 ASP A C 1
ATOM 704 O O . ASP A 1 91 ? 1.968 -10.874 -12.993 1.00 91.38 91 ASP A O 1
ATOM 708 N N . LEU A 1 92 ? 3.893 -10.677 -14.132 1.00 91.06 92 LEU A N 1
ATOM 709 C CA . LEU A 1 92 ? 4.086 -9.264 -13.793 1.00 91.06 92 LEU A CA 1
ATOM 710 C C . LEU A 1 92 ? 2.914 -8.406 -14.288 1.00 91.06 92 LEU A C 1
ATOM 712 O O . LEU A 1 92 ? 2.417 -7.556 -13.547 1.00 91.06 92 LEU A O 1
ATOM 716 N N . VAL A 1 93 ? 2.407 -8.655 -15.500 1.00 92.50 93 VAL A N 1
ATOM 717 C CA . VAL A 1 93 ? 1.218 -7.956 -16.014 1.00 92.50 93 VAL A CA 1
ATOM 718 C C . VAL A 1 93 ? 0.001 -8.206 -15.132 1.00 92.50 93 VAL A C 1
ATOM 720 O O . VAL A 1 93 ? -0.702 -7.250 -14.795 1.00 92.50 93 VAL A O 1
ATOM 723 N N . LYS A 1 94 ? -0.257 -9.461 -14.742 1.00 90.56 94 LYS A N 1
ATOM 724 C CA . LYS A 1 94 ? -1.376 -9.795 -13.847 1.00 90.56 94 LYS A CA 1
ATOM 725 C C . LYS A 1 94 ? -1.229 -9.083 -12.506 1.00 90.56 94 LYS A C 1
ATOM 727 O O . LYS A 1 94 ? -2.179 -8.434 -12.079 1.00 90.56 94 LYS A O 1
ATOM 732 N N . ILE A 1 95 ? -0.048 -9.138 -11.890 1.00 89.19 95 ILE A N 1
ATOM 733 C CA . ILE A 1 95 ? 0.237 -8.499 -10.599 1.00 89.19 95 ILE A CA 1
ATOM 734 C C . ILE A 1 95 ? -0.043 -6.994 -10.676 1.00 89.19 95 ILE A C 1
ATOM 736 O O . ILE A 1 95 ? -0.835 -6.464 -9.896 1.00 89.19 95 ILE A O 1
ATOM 740 N N . LEU A 1 96 ? 0.548 -6.304 -11.654 1.00 92.06 96 LEU A N 1
ATOM 741 C CA . LEU A 1 96 ? 0.407 -4.855 -11.812 1.00 92.06 96 LEU A CA 1
ATOM 742 C C . LEU A 1 96 ? -1.027 -4.437 -12.154 1.00 92.06 96 LEU A C 1
ATOM 744 O O . LEU A 1 96 ? -1.503 -3.402 -11.682 1.00 92.06 96 LEU A O 1
ATOM 748 N N . ARG A 1 97 ? -1.735 -5.233 -12.962 1.00 91.00 97 ARG A N 1
ATOM 749 C CA . ARG A 1 97 ? -3.102 -4.914 -13.382 1.00 91.00 97 ARG A CA 1
ATOM 750 C C . ARG A 1 97 ? -4.124 -5.175 -12.281 1.00 91.00 97 ARG A C 1
ATOM 752 O O . ARG A 1 97 ? -4.982 -4.326 -12.063 1.00 91.00 97 ARG A O 1
ATOM 759 N N . ILE A 1 98 ? -4.033 -6.323 -11.611 1.00 85.94 98 ILE A N 1
ATOM 760 C CA . ILE A 1 98 ? -4.998 -6.759 -10.594 1.00 85.94 98 ILE A CA 1
ATOM 761 C C . ILE A 1 98 ? -4.766 -6.007 -9.285 1.00 85.94 98 ILE A C 1
ATOM 763 O O . ILE A 1 98 ? -5.698 -5.413 -8.753 1.00 85.94 98 ILE A O 1
ATOM 767 N N . TYR A 1 99 ? -3.532 -5.992 -8.777 1.00 85.50 99 TYR A N 1
ATOM 768 C CA . TYR A 1 99 ? -3.245 -5.417 -7.462 1.00 85.50 99 TYR A CA 1
ATOM 769 C C . TYR A 1 99 ? -2.914 -3.922 -7.515 1.00 85.50 99 TYR A C 1
ATOM 771 O O . TYR A 1 99 ? -3.172 -3.197 -6.557 1.00 85.50 99 TYR A O 1
ATOM 779 N N . GLY A 1 100 ? -2.348 -3.442 -8.625 1.00 86.06 100 GLY A N 1
ATOM 780 C CA . GLY A 1 100 ? -1.984 -2.032 -8.796 1.00 86.06 100 GLY A CA 1
ATOM 781 C C . GLY A 1 100 ? -3.030 -1.170 -9.494 1.00 86.06 100 GLY A C 1
ATOM 782 O O . GLY A 1 100 ? -2.878 0.048 -9.508 1.00 86.06 100 GLY A O 1
ATOM 783 N N . GLU A 1 101 ? -4.056 -1.759 -10.120 1.00 89.19 101 GLU A N 1
ATOM 784 C CA . GLU A 1 101 ? -4.951 -1.058 -11.058 1.00 89.19 101 GLU A CA 1
ATOM 785 C C . GLU A 1 101 ? -4.173 -0.239 -12.120 1.00 89.19 101 GLU A C 1
ATOM 787 O O . GLU A 1 101 ? -4.522 0.909 -12.454 1.00 89.19 101 GLU A O 1
ATOM 792 N N . GLU A 1 102 ? -3.058 -0.786 -12.618 1.00 91.25 102 GLU A N 1
ATOM 793 C CA . GLU A 1 102 ? -2.195 -0.110 -13.586 1.00 91.25 102 GLU A CA 1
ATOM 794 C C . GLU A 1 102 ? -2.629 -0.410 -15.027 1.00 91.25 102 GLU A C 1
ATOM 796 O O . GLU A 1 102 ? -2.590 -1.549 -15.495 1.00 91.25 102 GLU A O 1
ATOM 801 N N . LYS A 1 103 ? -3.023 0.638 -15.762 1.00 89.00 103 LYS A N 1
ATOM 802 C CA . LYS A 1 103 ? -3.460 0.520 -17.162 1.00 89.00 103 LYS A CA 1
ATOM 803 C C . LYS A 1 103 ? -2.286 0.185 -18.076 1.00 89.00 103 LYS A C 1
ATOM 805 O O . LYS A 1 103 ? -2.442 -0.576 -19.026 1.00 89.00 103 LYS A O 1
ATOM 810 N N . ALA A 1 104 ? -1.108 0.722 -17.767 1.00 91.50 104 ALA A N 1
ATOM 811 C CA . ALA A 1 104 ? 0.108 0.488 -18.530 1.00 91.50 104 ALA A CA 1
ATOM 812 C C . ALA A 1 104 ? 0.891 -0.756 -18.064 1.00 91.50 104 ALA A C 1
ATOM 814 O O . ALA A 1 104 ? 2.073 -0.884 -18.380 1.00 91.50 104 ALA A O 1
ATOM 815 N N . ALA A 1 105 ? 0.243 -1.691 -17.353 1.00 93.19 105 ALA A N 1
ATOM 816 C CA . ALA A 1 105 ? 0.873 -2.881 -16.773 1.00 93.19 105 ALA A CA 1
ATOM 817 C C . ALA A 1 105 ? 1.749 -3.653 -17.772 1.00 93.19 105 ALA A C 1
ATOM 819 O O . ALA A 1 105 ? 2.868 -4.025 -17.438 1.00 93.19 105 ALA A O 1
ATOM 820 N N . LYS A 1 106 ? 1.279 -3.826 -19.016 1.00 93.94 106 LYS A N 1
ATOM 821 C CA . LYS A 1 106 ? 2.035 -4.505 -20.081 1.00 93.94 106 LYS A CA 1
ATOM 822 C C . LYS A 1 106 ? 3.347 -3.799 -20.431 1.00 93.94 106 LYS A C 1
ATOM 824 O O . LYS A 1 106 ? 4.364 -4.462 -20.574 1.00 93.94 106 LYS A O 1
ATOM 829 N N . LYS A 1 107 ? 3.338 -2.465 -20.528 1.00 93.81 107 LYS A N 1
ATOM 830 C CA . LYS A 1 107 ? 4.547 -1.682 -20.829 1.00 93.81 107 LYS A CA 1
ATOM 831 C C . LYS A 1 107 ? 5.573 -1.794 -19.702 1.00 93.81 107 LYS A C 1
ATOM 833 O O . LYS A 1 107 ? 6.740 -2.043 -19.969 1.00 93.81 107 LYS A O 1
ATOM 838 N N . ILE A 1 108 ? 5.120 -1.663 -18.454 1.00 93.38 108 ILE A N 1
ATOM 839 C CA . ILE A 1 108 ? 5.992 -1.740 -17.274 1.00 93.38 108 ILE A CA 1
ATOM 840 C C . ILE A 1 108 ? 6.585 -3.146 -17.124 1.00 93.38 108 ILE A C 1
ATOM 842 O O . ILE A 1 108 ? 7.786 -3.280 -16.919 1.00 93.38 108 ILE A O 1
ATOM 846 N N . ALA A 1 109 ? 5.764 -4.194 -17.245 1.00 94.56 109 ALA A N 1
ATOM 847 C CA . ALA A 1 109 ? 6.224 -5.579 -17.145 1.00 94.56 109 ALA A CA 1
ATOM 848 C C . ALA A 1 109 ? 7.280 -5.899 -18.208 1.00 94.56 109 ALA A C 1
ATOM 850 O O . ALA A 1 109 ? 8.334 -6.443 -17.885 1.00 94.56 109 ALA A O 1
ATOM 851 N N . ARG A 1 110 ? 7.030 -5.490 -19.456 1.00 94.44 110 ARG A N 1
ATOM 852 C CA . ARG A 1 110 ? 7.986 -5.643 -20.550 1.00 94.44 110 ARG A CA 1
ATOM 853 C C . ARG A 1 110 ? 9.304 -4.928 -20.255 1.00 94.44 110 ARG A C 1
ATOM 855 O O . ARG A 1 110 ? 10.355 -5.538 -20.395 1.00 94.44 110 ARG A O 1
ATOM 862 N N . ALA A 1 111 ? 9.255 -3.687 -19.781 1.00 93.38 111 ALA A N 1
ATOM 863 C CA . ALA A 1 111 ? 10.457 -2.934 -19.438 1.00 93.38 111 ALA A CA 1
ATOM 864 C C . ALA A 1 111 ? 11.275 -3.566 -18.303 1.00 93.38 111 ALA A C 1
ATOM 866 O O . ALA A 1 111 ? 12.501 -3.553 -18.346 1.00 93.38 111 ALA A O 1
ATOM 867 N N . ILE A 1 112 ? 10.612 -4.156 -17.302 1.00 92.06 112 ILE A N 1
ATOM 868 C CA . ILE A 1 112 ? 11.284 -4.910 -16.232 1.00 92.06 112 ILE A CA 1
ATOM 869 C C . ILE A 1 112 ? 12.023 -6.122 -16.815 1.00 92.06 112 ILE A C 1
ATOM 871 O O . ILE A 1 112 ? 13.181 -6.362 -16.475 1.00 92.06 112 ILE A O 1
ATOM 875 N N . VAL A 1 113 ? 11.381 -6.866 -17.719 1.00 92.44 113 VAL A N 1
ATOM 876 C CA . VAL A 1 113 ? 11.990 -8.037 -18.369 1.00 92.44 113 VAL A CA 1
ATOM 877 C C . VAL A 1 113 ? 13.125 -7.631 -19.315 1.00 92.44 113 VAL A C 1
ATOM 879 O O . VAL A 1 113 ? 14.167 -8.282 -19.329 1.00 92.44 113 VAL A O 1
ATOM 882 N N . GLU A 1 114 ? 12.973 -6.540 -20.064 1.00 92.00 114 GLU A N 1
ATOM 883 C CA . GLU A 1 114 ? 14.027 -5.990 -20.923 1.00 92.00 114 GLU A CA 1
ATOM 884 C C . GLU A 1 114 ? 15.235 -5.523 -20.098 1.00 92.00 114 GLU A C 1
ATOM 886 O O . GLU A 1 114 ? 16.365 -5.892 -20.416 1.00 92.00 114 GLU A O 1
ATOM 891 N N . ALA A 1 115 ? 15.010 -4.808 -18.990 1.00 90.25 115 ALA A N 1
ATOM 892 C CA . ALA A 1 115 ? 16.070 -4.418 -18.060 1.00 90.25 115 ALA A CA 1
ATOM 893 C C . ALA A 1 115 ? 16.804 -5.644 -17.488 1.00 90.25 115 ALA A C 1
ATOM 895 O O . ALA A 1 115 ? 18.035 -5.657 -17.431 1.00 90.25 115 ALA A O 1
ATOM 896 N N . ARG A 1 116 ? 16.067 -6.711 -17.149 1.00 88.25 116 ARG A N 1
ATOM 897 C CA . ARG A 1 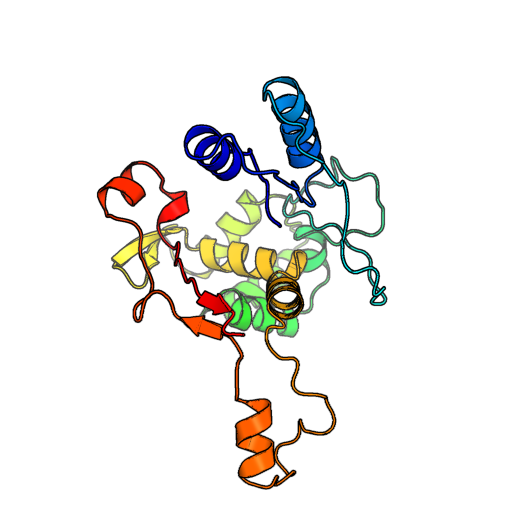116 ? 16.650 -7.987 -16.708 1.00 88.25 116 ARG A CA 1
ATOM 898 C C . ARG A 1 116 ? 17.543 -8.607 -17.784 1.00 88.25 116 ARG A C 1
ATOM 900 O O . ARG A 1 116 ? 18.650 -9.043 -17.474 1.00 88.25 116 ARG A O 1
ATOM 907 N N . ASN A 1 117 ? 17.075 -8.648 -19.030 1.00 87.81 117 ASN A N 1
ATOM 908 C CA . ASN A 1 117 ? 17.820 -9.226 -20.152 1.00 87.81 117 ASN A CA 1
ATOM 909 C C . ASN A 1 117 ? 19.076 -8.407 -20.495 1.00 87.81 117 ASN A C 1
ATOM 911 O O . ASN A 1 117 ? 20.083 -8.976 -20.905 1.00 87.81 117 ASN A O 1
ATOM 915 N N . ALA A 1 118 ? 19.043 -7.094 -20.258 1.00 87.44 118 ALA A N 1
ATOM 916 C CA . ALA A 1 118 ? 20.192 -6.196 -20.367 1.00 87.44 118 ALA A CA 1
ATOM 917 C C . ALA A 1 118 ? 21.155 -6.265 -19.158 1.00 87.44 118 ALA A C 1
ATOM 919 O O . ALA A 1 118 ? 22.031 -5.414 -19.028 1.00 87.44 118 ALA A O 1
ATOM 920 N N . LEU A 1 119 ? 21.004 -7.256 -18.267 1.00 79.62 119 LEU A N 1
ATOM 921 C CA . LEU A 1 119 ? 21.805 -7.455 -17.048 1.00 79.62 119 LEU A CA 1
ATOM 922 C C . LEU A 1 119 ? 21.712 -6.311 -16.019 1.00 79.62 119 LEU A C 1
ATOM 924 O O . LEU A 1 119 ? 22.521 -6.239 -15.091 1.00 79.62 119 LEU A O 1
ATOM 928 N N . HIS A 1 120 ? 20.697 -5.451 -16.112 1.00 81.50 120 HIS A N 1
ATOM 929 C CA . HIS A 1 120 ? 20.433 -4.425 -15.107 1.00 81.50 120 HIS A CA 1
ATOM 930 C C . HIS A 1 120 ? 19.613 -5.012 -13.956 1.00 81.50 120 HIS A C 1
ATOM 932 O O . HIS A 1 120 ? 18.396 -5.188 -14.049 1.00 81.50 120 HIS A O 1
ATOM 938 N N . LYS A 1 121 ? 20.282 -5.313 -12.839 1.00 79.19 121 LYS A N 1
ATOM 939 C CA . LYS A 1 121 ? 19.608 -5.770 -11.619 1.00 79.19 121 LYS A CA 1
ATOM 940 C C . LYS A 1 121 ? 18.885 -4.610 -10.933 1.00 79.19 121 LYS A C 1
ATOM 942 O O . LYS A 1 121 ? 19.478 -3.569 -10.660 1.00 79.19 121 LYS A O 1
ATOM 947 N N . ILE A 1 122 ? 17.605 -4.816 -10.628 1.00 83.94 122 ILE A N 1
ATOM 948 C CA . ILE A 1 122 ? 16.776 -3.874 -9.870 1.00 83.94 122 ILE A CA 1
ATOM 949 C C . ILE A 1 122 ? 16.860 -4.260 -8.391 1.00 83.94 122 ILE A C 1
ATOM 951 O O . ILE A 1 122 ? 16.096 -5.093 -7.911 1.00 83.94 122 ILE A O 1
ATOM 955 N N . GLU A 1 123 ? 17.813 -3.669 -7.678 1.00 80.81 123 GLU A N 1
ATOM 956 C CA . GLU A 1 123 ? 18.095 -3.973 -6.265 1.00 80.81 123 GLU A CA 1
ATOM 957 C C . GLU A 1 123 ? 17.588 -2.874 -5.327 1.00 80.81 123 GLU A C 1
ATOM 959 O O . GLU A 1 123 ? 17.470 -3.071 -4.123 1.00 80.81 123 GLU A O 1
ATOM 964 N N . THR A 1 124 ? 17.251 -1.703 -5.867 1.00 83.62 124 THR A N 1
ATOM 965 C CA . THR A 1 124 ? 16.774 -0.565 -5.080 1.00 83.62 124 THR A CA 1
ATOM 966 C C . THR A 1 124 ? 15.404 -0.095 -5.544 1.00 83.62 124 THR A C 1
ATOM 968 O O . THR A 1 124 ? 15.025 -0.199 -6.713 1.00 83.62 124 THR A O 1
ATOM 971 N N . THR A 1 125 ? 14.655 0.496 -4.615 1.00 86.81 125 THR A N 1
ATOM 972 C CA . THR A 1 125 ? 13.366 1.128 -4.919 1.00 86.81 125 THR A CA 1
ATOM 973 C C . THR A 1 125 ? 13.531 2.292 -5.897 1.00 86.81 125 THR A C 1
ATOM 975 O O . THR A 1 125 ? 12.676 2.492 -6.756 1.00 86.81 125 THR A O 1
ATOM 978 N N . LYS A 1 126 ? 14.650 3.024 -5.831 1.00 86.75 126 LYS A N 1
ATOM 979 C CA . LYS A 1 126 ? 14.939 4.119 -6.761 1.00 86.75 126 LYS A CA 1
ATOM 980 C C . LYS A 1 126 ? 15.098 3.621 -8.200 1.00 86.75 126 LYS A C 1
ATOM 982 O O . LYS A 1 126 ? 14.435 4.148 -9.080 1.00 86.75 126 LYS A O 1
ATOM 987 N N . GLN A 1 127 ? 15.872 2.557 -8.426 1.00 89.56 127 GLN A N 1
ATOM 988 C CA . GLN A 1 127 ? 16.032 1.966 -9.764 1.00 89.56 127 GLN A CA 1
ATOM 989 C C . GLN A 1 127 ? 14.692 1.535 -10.371 1.00 89.56 127 GLN A C 1
ATOM 991 O O . GLN A 1 127 ? 14.431 1.795 -11.543 1.00 89.56 127 GLN A O 1
ATOM 996 N N . LEU A 1 128 ? 13.821 0.909 -9.571 1.00 89.69 128 LEU A N 1
ATOM 997 C CA . LEU A 1 128 ? 12.487 0.536 -10.039 1.00 89.69 128 LEU A CA 1
ATOM 998 C C . LEU A 1 128 ? 11.636 1.771 -10.362 1.00 89.69 128 LEU A C 1
ATOM 1000 O O . LEU A 1 128 ? 10.913 1.776 -11.355 1.00 89.69 128 LEU A O 1
ATOM 1004 N N . ALA A 1 129 ? 11.701 2.809 -9.527 1.00 89.88 129 ALA A N 1
ATOM 1005 C CA . ALA A 1 129 ? 10.966 4.046 -9.752 1.00 89.88 129 ALA A CA 1
ATOM 1006 C C . ALA A 1 129 ? 11.413 4.735 -11.049 1.00 89.88 129 ALA A C 1
ATOM 1008 O O . ALA A 1 129 ? 10.557 5.077 -11.863 1.00 89.88 129 ALA A O 1
ATOM 1009 N N . ASP A 1 130 ? 12.722 4.860 -11.261 1.00 89.94 130 ASP A N 1
ATOM 1010 C CA . ASP A 1 130 ? 13.317 5.495 -12.439 1.00 89.94 130 ASP A CA 1
ATOM 1011 C C . ASP A 1 130 ? 12.970 4.722 -13.724 1.00 89.94 130 ASP A C 1
ATOM 1013 O O . ASP A 1 130 ? 12.580 5.328 -14.722 1.00 89.94 130 ASP A O 1
ATOM 1017 N N . LEU A 1 131 ? 13.000 3.382 -13.680 1.00 91.00 131 LEU A N 1
ATOM 1018 C CA . LEU A 1 131 ? 12.559 2.528 -14.789 1.00 91.00 131 LEU A CA 1
ATOM 1019 C C . LEU A 1 131 ? 11.075 2.738 -15.120 1.00 91.00 131 LEU A C 1
ATOM 1021 O O . LEU A 1 131 ? 10.687 2.810 -16.281 1.00 91.00 131 LEU A O 1
ATOM 1025 N N . VAL A 1 132 ? 10.216 2.833 -14.104 1.00 91.56 132 VAL A N 1
ATOM 1026 C CA . VAL A 1 132 ? 8.781 3.051 -14.333 1.00 91.56 132 VAL A CA 1
ATOM 1027 C C . VAL A 1 132 ? 8.523 4.432 -14.938 1.00 91.56 132 VAL A C 1
ATOM 1029 O O . VAL A 1 132 ? 7.645 4.552 -15.793 1.00 91.56 132 VAL A O 1
ATOM 1032 N N . VAL A 1 133 ? 9.271 5.457 -14.518 1.00 91.88 133 VAL A N 1
ATOM 1033 C CA . VAL A 1 133 ? 9.175 6.805 -15.095 1.00 91.88 133 VAL A CA 1
ATOM 1034 C C . VAL A 1 133 ? 9.587 6.772 -16.565 1.00 91.88 133 VAL A C 1
ATOM 1036 O O . VAL A 1 133 ? 8.770 7.126 -17.412 1.00 91.88 133 VAL A O 1
ATOM 1039 N N . SER A 1 134 ? 10.765 6.226 -16.887 1.00 89.38 134 SER A N 1
ATOM 1040 C CA . SER A 1 134 ? 11.286 6.198 -18.264 1.00 89.38 134 SER A CA 1
ATOM 1041 C C . SER A 1 134 ? 10.375 5.483 -19.269 1.00 89.38 134 SER A C 1
ATOM 1043 O O . SER A 1 134 ? 10.404 5.784 -20.459 1.00 89.38 134 SER A O 1
ATOM 1045 N N . CYS A 1 135 ? 9.536 4.554 -18.806 1.00 88.38 135 CYS A N 1
ATOM 1046 C CA . CYS A 1 135 ? 8.642 3.779 -19.668 1.00 88.38 135 CYS A CA 1
ATOM 1047 C C . CYS A 1 135 ? 7.279 4.429 -19.919 1.00 88.38 135 CYS A C 1
ATOM 1049 O O . CYS A 1 135 ? 6.558 4.014 -20.835 1.00 88.38 135 CYS A O 1
ATOM 1051 N N . LEU A 1 136 ? 6.867 5.361 -19.060 1.00 84.31 136 LEU A N 1
ATOM 1052 C CA . LEU A 1 136 ? 5.498 5.872 -19.047 1.00 84.31 136 LEU A CA 1
ATOM 1053 C C . LEU A 1 136 ? 5.406 7.338 -19.433 1.00 84.31 136 LEU A C 1
ATOM 1055 O O . LEU A 1 136 ? 4.513 7.682 -20.208 1.00 84.31 136 LEU A O 1
ATOM 1059 N N . THR A 1 137 ? 6.263 8.184 -18.870 1.00 78.88 137 THR A N 1
ATOM 1060 C CA . THR A 1 137 ? 6.138 9.639 -18.965 1.00 78.88 137 THR A CA 1
ATOM 1061 C C . THR A 1 137 ? 7.493 10.317 -18.798 1.00 78.88 137 THR A C 1
ATOM 1063 O O . THR A 1 137 ? 8.312 9.884 -17.997 1.00 78.88 137 THR A O 1
ATOM 1066 N N . ASP A 1 138 ? 7.683 11.462 -19.455 1.00 78.50 138 ASP A N 1
ATOM 1067 C CA . ASP A 1 138 ? 8.879 12.299 -19.254 1.00 78.50 138 ASP A CA 1
ATOM 1068 C C . ASP A 1 138 ? 8.895 12.984 -17.874 1.00 78.50 138 ASP A C 1
ATOM 1070 O O . ASP A 1 138 ? 9.905 13.537 -17.442 1.00 78.50 138 ASP A O 1
ATOM 1074 N N . THR A 1 139 ? 7.766 12.950 -17.160 1.00 81.75 139 THR A N 1
ATOM 1075 C CA . THR A 1 139 ? 7.618 13.503 -15.814 1.00 81.75 139 THR A CA 1
ATOM 1076 C C . THR A 1 139 ? 7.407 12.395 -14.776 1.00 81.75 139 THR A C 1
ATOM 1078 O O . THR A 1 139 ? 6.735 11.399 -15.048 1.00 81.75 139 THR A O 1
ATOM 1081 N N . PRO A 1 140 ? 7.920 12.551 -13.541 1.00 82.50 140 PRO A N 1
ATOM 1082 C CA . PRO A 1 140 ? 7.780 11.535 -12.494 1.00 82.50 140 PRO A CA 1
ATOM 1083 C C . PRO A 1 140 ? 6.401 11.532 -11.813 1.00 82.50 140 PRO A C 1
ATOM 1085 O O . PRO A 1 140 ? 6.124 10.678 -10.963 1.00 82.50 140 PRO A O 1
ATOM 1088 N N . PHE A 1 141 ? 5.519 12.470 -12.175 1.00 86.81 141 PHE A N 1
ATOM 1089 C CA . PHE A 1 141 ? 4.224 12.673 -11.534 1.00 86.81 141 PHE A CA 1
ATOM 1090 C C . PHE A 1 141 ? 3.064 12.520 -12.515 1.00 86.81 141 PHE A C 1
ATOM 1092 O O . PHE A 1 141 ? 3.103 13.005 -13.641 1.00 86.81 141 PHE A O 1
ATOM 1099 N N . ARG A 1 142 ? 1.987 11.899 -12.034 1.00 86.25 142 ARG A N 1
ATOM 1100 C CA . ARG A 1 142 ? 0.689 11.816 -12.708 1.00 86.25 142 ARG A CA 1
ATOM 1101 C C . ARG A 1 142 ? -0.437 12.220 -11.772 1.00 86.25 142 ARG A C 1
ATOM 1103 O O . ARG A 1 142 ? -0.313 12.079 -10.555 1.00 86.25 142 ARG A O 1
ATOM 1110 N N . MET A 1 143 ? -1.556 12.638 -12.349 1.00 82.69 143 MET A N 1
ATOM 1111 C CA . MET A 1 143 ? -2.767 12.905 -11.582 1.00 82.69 143 MET A CA 1
ATOM 1112 C C . MET A 1 143 ? -3.486 11.600 -11.232 1.00 82.69 143 MET A C 1
ATOM 1114 O O . MET A 1 143 ? -3.652 10.716 -12.078 1.00 82.69 143 MET A O 1
ATOM 1118 N N . ASP A 1 144 ? -3.880 11.456 -9.969 1.00 78.31 144 ASP A N 1
ATOM 1119 C CA . ASP A 1 144 ? -4.757 10.369 -9.540 1.00 78.31 144 ASP A CA 1
ATOM 1120 C C . ASP A 1 144 ? -6.234 10.650 -9.886 1.00 78.31 144 ASP A C 1
ATOM 1122 O O . ASP A 1 144 ? -6.577 11.663 -10.493 1.00 78.31 144 ASP A O 1
ATOM 1126 N N . LYS A 1 145 ? -7.144 9.743 -9.497 1.00 75.19 145 LYS A N 1
ATOM 1127 C CA . LYS A 1 145 ? -8.597 9.900 -9.726 1.00 75.19 145 LYS A CA 1
ATOM 1128 C C . LYS A 1 145 ? -9.181 11.160 -9.058 1.00 75.19 145 LYS A C 1
ATOM 1130 O O . LYS A 1 145 ? -10.290 11.549 -9.398 1.00 75.19 145 LYS A O 1
ATOM 1135 N N . MET A 1 146 ? -8.464 11.763 -8.108 1.00 74.12 146 MET A N 1
ATOM 1136 C CA . MET A 1 146 ? -8.858 12.965 -7.373 1.00 74.12 146 MET A CA 1
ATOM 1137 C C . MET A 1 146 ? -8.076 14.206 -7.835 1.00 74.12 146 MET A C 1
ATOM 1139 O O . MET A 1 146 ? -8.098 15.220 -7.143 1.00 74.12 146 MET A O 1
ATOM 1143 N N . GLN A 1 147 ? -7.395 14.132 -8.985 1.00 76.56 147 GLN A N 1
ATOM 1144 C CA . GLN A 1 147 ? -6.584 15.206 -9.568 1.00 76.56 147 GLN A CA 1
ATOM 1145 C C . GLN A 1 147 ? -5.411 15.666 -8.696 1.00 76.56 147 GLN A C 1
ATOM 1147 O O . GLN A 1 147 ? -4.992 16.821 -8.747 1.00 76.56 147 GLN A O 1
ATOM 1152 N N . ARG A 1 148 ? -4.855 14.755 -7.896 1.00 78.06 148 ARG A N 1
ATOM 1153 C CA . ARG A 1 148 ? -3.703 15.035 -7.035 1.00 78.06 148 ARG A CA 1
ATOM 1154 C C . ARG A 1 148 ? -2.424 14.498 -7.674 1.00 78.06 148 ARG A C 1
ATOM 1156 O O . ARG A 1 148 ? -2.456 13.408 -8.254 1.00 78.06 148 ARG A O 1
ATOM 1163 N N . PRO A 1 149 ? -1.283 15.195 -7.528 1.00 81.56 149 PRO A N 1
ATOM 1164 C CA . PRO A 1 149 ? -0.012 14.702 -8.029 1.00 81.56 149 PRO A CA 1
ATOM 1165 C C . PRO A 1 149 ? 0.420 13.465 -7.236 1.00 81.56 149 PRO A C 1
ATOM 1167 O O . PRO A 1 149 ? 0.549 13.480 -6.011 1.00 81.56 149 PRO A O 1
ATOM 1170 N N . THR A 1 150 ? 0.657 12.372 -7.948 1.00 84.31 150 THR A N 1
ATOM 1171 C CA . THR A 1 150 ? 1.150 11.110 -7.396 1.00 84.31 150 THR A CA 1
ATOM 1172 C C . THR A 1 150 ? 2.328 10.624 -8.214 1.00 84.31 150 THR A C 1
ATOM 1174 O O . THR A 1 150 ? 2.359 10.791 -9.434 1.00 84.31 150 THR A O 1
ATOM 1177 N N . HIS A 1 151 ? 3.310 10.017 -7.550 1.00 87.19 151 HIS A N 1
ATOM 1178 C CA . HIS A 1 151 ? 4.440 9.447 -8.265 1.00 87.19 151 HIS A CA 1
ATOM 1179 C C . HIS A 1 151 ? 3.950 8.318 -9.178 1.00 87.19 151 HIS A C 1
ATOM 1181 O O . HIS A 1 151 ? 3.133 7.480 -8.781 1.00 87.19 151 HIS A O 1
ATOM 1187 N N . VAL A 1 152 ? 4.461 8.262 -10.404 1.00 89.62 152 VAL A N 1
ATOM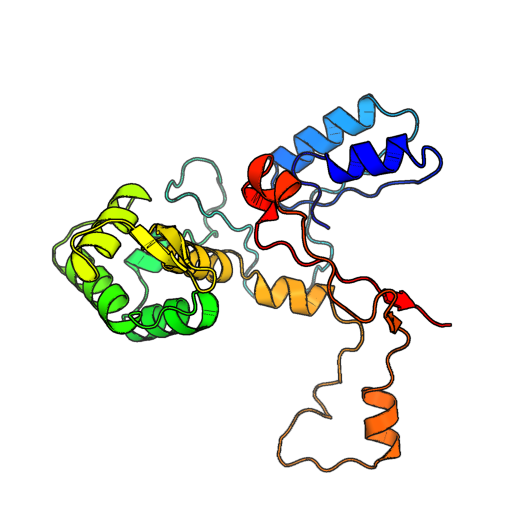 1188 C CA . VAL A 1 152 ? 3.997 7.288 -11.400 1.00 89.62 152 VAL A CA 1
ATOM 1189 C C . VAL A 1 152 ? 4.192 5.852 -10.892 1.00 89.62 152 VAL A C 1
ATOM 1191 O O . VAL A 1 152 ? 3.279 5.031 -10.985 1.00 89.62 152 VAL A O 1
ATOM 1194 N N . ALA A 1 153 ? 5.305 5.579 -10.209 1.00 90.25 153 ALA A N 1
ATOM 1195 C CA . ALA A 1 153 ? 5.595 4.272 -9.615 1.00 90.25 153 ALA A CA 1
ATOM 1196 C C . ALA A 1 153 ? 4.704 3.862 -8.421 1.00 90.25 153 ALA A C 1
ATOM 1198 O O . ALA A 1 153 ? 4.761 2.706 -8.008 1.00 90.25 153 ALA A O 1
ATOM 1199 N N . THR A 1 154 ? 3.863 4.743 -7.857 1.00 89.25 154 THR A N 1
ATOM 1200 C CA . THR A 1 154 ? 3.065 4.416 -6.655 1.00 89.25 154 THR A CA 1
ATOM 1201 C C . THR A 1 154 ? 2.187 3.174 -6.846 1.00 89.25 154 THR A C 1
ATOM 1203 O O . THR A 1 154 ? 2.146 2.330 -5.953 1.00 89.25 154 THR A O 1
ATOM 1206 N N . LYS A 1 155 ? 1.540 3.013 -8.009 1.00 90.31 155 LYS A N 1
ATOM 1207 C CA . LYS A 1 155 ? 0.724 1.820 -8.305 1.00 90.31 155 LYS A CA 1
ATOM 1208 C C . LYS A 1 155 ? 1.561 0.549 -8.448 1.00 90.31 155 LYS A C 1
ATOM 1210 O O . LYS A 1 155 ? 1.139 -0.506 -7.988 1.00 90.31 155 LYS A O 1
ATOM 1215 N N . THR A 1 156 ? 2.756 0.651 -9.031 1.00 91.69 156 THR A N 1
ATOM 1216 C CA . THR A 1 156 ? 3.708 -0.466 -9.139 1.00 91.69 156 THR A CA 1
ATOM 1217 C C . THR A 1 156 ? 4.129 -0.954 -7.756 1.00 91.69 156 THR A C 1
ATOM 1219 O O . THR A 1 156 ? 4.022 -2.142 -7.463 1.00 91.69 156 THR A O 1
ATOM 1222 N N . PHE A 1 157 ? 4.527 -0.035 -6.871 1.00 90.62 157 PHE A N 1
ATOM 1223 C CA . PHE A 1 157 ? 4.885 -0.383 -5.495 1.00 90.62 157 PHE A CA 1
ATOM 1224 C C . PHE A 1 157 ? 3.703 -0.945 -4.710 1.00 90.62 157 PHE A C 1
ATOM 1226 O O . PHE A 1 157 ? 3.874 -1.903 -3.965 1.00 90.62 157 PHE A O 1
ATOM 1233 N N . GLN A 1 158 ? 2.502 -0.394 -4.897 1.00 87.50 158 GLN A N 1
ATOM 1234 C CA . GLN A 1 158 ? 1.287 -0.929 -4.287 1.00 87.50 158 GLN A CA 1
ATOM 1235 C C . GLN A 1 158 ? 1.010 -2.369 -4.737 1.00 87.50 158 GLN A C 1
ATOM 1237 O O . GLN A 1 158 ? 0.715 -3.215 -3.898 1.00 87.50 158 GLN A O 1
ATOM 1242 N N . ALA A 1 159 ? 1.134 -2.654 -6.035 1.00 88.56 159 ALA A N 1
ATOM 1243 C CA . ALA A 1 159 ? 0.905 -3.986 -6.583 1.00 88.56 159 ALA A CA 1
ATOM 1244 C C . ALA A 1 159 ? 1.881 -5.017 -6.011 1.00 88.56 159 ALA A C 1
ATOM 1246 O O . ALA A 1 159 ? 1.461 -6.064 -5.522 1.00 88.56 159 ALA A O 1
ATOM 1247 N N . LEU A 1 160 ? 3.178 -4.690 -6.037 1.00 87.19 160 LEU A N 1
ATOM 1248 C CA . LEU A 1 160 ? 4.222 -5.544 -5.476 1.00 87.19 160 LEU A CA 1
ATOM 1249 C C . LEU A 1 160 ? 4.004 -5.755 -3.982 1.00 87.19 160 LEU A C 1
ATOM 1251 O O . LEU A 1 160 ? 4.167 -6.870 -3.503 1.00 87.19 160 LEU A O 1
ATOM 1255 N N . ARG A 1 161 ? 3.552 -4.718 -3.269 1.00 83.50 161 ARG A N 1
ATOM 1256 C CA . ARG A 1 161 ? 3.233 -4.816 -1.849 1.00 83.50 161 ARG A CA 1
ATOM 1257 C C . ARG A 1 161 ? 2.128 -5.799 -1.554 1.00 83.50 161 ARG A C 1
ATOM 1259 O O . ARG A 1 161 ? 2.323 -6.713 -0.763 1.00 83.50 161 ARG A O 1
ATOM 1266 N N . ILE A 1 162 ? 0.997 -5.638 -2.222 1.00 78.19 162 ILE A N 1
ATOM 1267 C CA . ILE A 1 162 ? -0.145 -6.524 -2.026 1.00 78.19 162 ILE A CA 1
ATOM 1268 C C . ILE A 1 162 ? 0.231 -7.969 -2.375 1.00 78.19 162 ILE A C 1
ATOM 1270 O O . ILE A 1 162 ? -0.180 -8.886 -1.667 1.00 78.19 162 ILE A O 1
ATOM 1274 N N . PHE A 1 163 ? 1.033 -8.166 -3.425 1.00 82.81 163 PHE A N 1
ATOM 1275 C CA . PHE A 1 163 ? 1.468 -9.485 -3.871 1.00 82.81 163 PHE A CA 1
ATOM 1276 C C . PHE A 1 163 ? 2.459 -10.153 -2.909 1.00 82.81 163 PHE A C 1
ATOM 1278 O O . PHE A 1 163 ? 2.201 -11.264 -2.452 1.00 82.81 163 PHE A O 1
ATOM 1285 N N . VAL A 1 164 ? 3.564 -9.481 -2.567 1.00 78.62 164 VAL A N 1
ATOM 1286 C CA . VAL A 1 164 ? 4.605 -10.014 -1.667 1.00 78.62 164 VAL A CA 1
ATOM 1287 C C . VAL A 1 164 ? 4.032 -10.279 -0.277 1.00 78.62 164 VAL A C 1
ATOM 1289 O O . VAL A 1 164 ? 4.300 -11.322 0.318 1.00 78.62 164 VAL A O 1
ATOM 1292 N N . ASN A 1 165 ? 3.181 -9.373 0.206 1.00 71.69 165 ASN A N 1
ATOM 1293 C CA . ASN A 1 165 ? 2.584 -9.472 1.531 1.00 71.69 165 ASN A CA 1
ATOM 1294 C C . ASN A 1 165 ? 1.321 -10.327 1.592 1.00 71.69 165 ASN A C 1
ATOM 1296 O O . ASN A 1 165 ? 0.775 -10.514 2.679 1.00 71.69 165 ASN A O 1
ATOM 1300 N N . ASN A 1 166 ? 0.843 -10.822 0.448 1.00 71.62 166 ASN A N 1
ATOM 1301 C CA . ASN A 1 166 ? -0.407 -11.564 0.342 1.00 71.62 166 ASN A CA 1
ATOM 1302 C C . ASN A 1 166 ? -1.603 -10.842 1.018 1.00 71.62 166 ASN A C 1
ATOM 1304 O O . ASN A 1 166 ? -2.506 -11.480 1.561 1.00 71.62 166 ASN A O 1
ATOM 1308 N N . GLU A 1 167 ? -1.611 -9.500 0.993 1.00 66.94 167 GLU A N 1
ATOM 1309 C CA . GLU A 1 167 ? -2.484 -8.643 1.823 1.00 66.94 167 GLU A CA 1
ATOM 1310 C C . GLU A 1 167 ? -3.981 -8.953 1.648 1.00 66.94 167 GLU A C 1
ATOM 1312 O O . GLU A 1 167 ? -4.750 -8.895 2.606 1.00 66.94 167 GLU A O 1
ATOM 1317 N N . LEU A 1 168 ? -4.415 -9.299 0.432 1.00 60.59 168 LEU A N 1
ATOM 1318 C CA . LEU A 1 168 ? -5.833 -9.537 0.135 1.00 60.59 168 LEU A CA 1
ATOM 1319 C C . LEU A 1 168 ? -6.361 -10.863 0.684 1.00 60.59 168 LEU A C 1
ATOM 1321 O O . LEU A 1 168 ? -7.496 -10.919 1.165 1.00 60.59 168 LEU A O 1
ATOM 1325 N N . ASN A 1 169 ? -5.552 -11.921 0.643 1.00 61.34 169 ASN A N 1
ATOM 1326 C CA . ASN A 1 169 ? -5.941 -13.205 1.221 1.00 61.34 169 ASN A CA 1
ATOM 1327 C C . ASN A 1 169 ? -6.047 -13.093 2.746 1.00 61.34 169 ASN A C 1
ATOM 1329 O O . ASN A 1 169 ? -6.969 -13.641 3.340 1.00 61.34 169 ASN A O 1
ATOM 1333 N N . GLU A 1 170 ? -5.178 -12.300 3.370 1.00 60.62 170 GLU A N 1
ATOM 1334 C CA . GLU A 1 170 ? -5.210 -12.044 4.813 1.00 60.62 170 GLU A CA 1
ATOM 1335 C C . GLU A 1 170 ? -6.467 -11.300 5.256 1.00 60.62 170 GLU A C 1
ATOM 1337 O O . GLU A 1 170 ? -7.111 -11.693 6.228 1.00 60.62 170 GLU A O 1
ATOM 1342 N N . ILE A 1 171 ? -6.865 -10.259 4.516 1.00 58.75 171 ILE A N 1
ATOM 1343 C CA . ILE A 1 171 ? -8.119 -9.549 4.793 1.00 58.75 171 ILE A CA 1
ATOM 1344 C C . ILE A 1 171 ? -9.301 -10.504 4.629 1.00 58.75 171 ILE A C 1
ATOM 1346 O O . ILE A 1 171 ? -10.188 -10.522 5.475 1.00 58.75 171 ILE A O 1
ATOM 1350 N N . THR A 1 172 ? -9.302 -11.326 3.580 1.00 56.47 172 THR A N 1
ATOM 1351 C CA . THR A 1 172 ? -10.400 -12.265 3.308 1.00 56.47 172 THR A CA 1
ATOM 1352 C C . THR A 1 172 ? -10.532 -13.307 4.419 1.00 56.47 172 THR A C 1
ATOM 1354 O O . THR A 1 172 ? -11.643 -13.565 4.873 1.00 56.47 172 THR A O 1
ATOM 1357 N N . MET A 1 173 ? -9.413 -13.840 4.918 1.00 53.38 173 MET A N 1
ATOM 1358 C CA . MET A 1 173 ? -9.391 -14.819 6.011 1.00 53.38 173 MET A CA 1
ATOM 1359 C C . MET A 1 173 ? -9.744 -14.197 7.370 1.00 53.38 173 MET A C 1
ATOM 1361 O O . MET A 1 173 ? -10.472 -14.804 8.153 1.00 53.38 173 MET A O 1
ATOM 1365 N N . ALA A 1 174 ? -9.286 -12.973 7.650 1.00 52.69 174 ALA A N 1
ATOM 1366 C CA . ALA A 1 174 ? -9.611 -12.255 8.884 1.00 52.69 174 ALA A CA 1
ATOM 1367 C C . ALA A 1 174 ? -11.053 -11.706 8.906 1.00 52.69 174 ALA A C 1
ATOM 1369 O O . ALA A 1 174 ? -11.639 -11.548 9.977 1.00 52.69 174 ALA A O 1
ATOM 1370 N N . CYS A 1 175 ? -11.635 -11.424 7.736 1.00 50.38 175 CYS A N 1
ATOM 1371 C CA . CYS A 1 175 ? -13.001 -10.927 7.563 1.00 50.38 175 CYS A CA 1
ATOM 1372 C C . CYS A 1 175 ? -14.016 -12.023 7.210 1.00 50.38 175 CYS A C 1
ATOM 1374 O O . CYS A 1 175 ? -15.074 -11.686 6.679 1.00 50.38 175 CYS A O 1
ATOM 1376 N N . LEU A 1 176 ? -13.755 -13.302 7.522 1.00 52.41 176 LEU A N 1
ATOM 1377 C CA . LEU A 1 176 ? -14.748 -14.383 7.430 1.00 52.41 176 LEU A CA 1
ATOM 1378 C C . LEU A 1 176 ? -15.884 -14.179 8.454 1.00 52.41 176 LEU A C 1
ATOM 1380 O O . LEU A 1 176 ? -16.057 -14.930 9.408 1.00 52.41 176 LEU A O 1
ATOM 1384 N N . ALA A 1 177 ? -16.675 -13.131 8.243 1.00 48.78 177 ALA A N 1
ATOM 1385 C CA . ALA A 1 177 ? -17.942 -12.870 8.898 1.00 48.78 177 ALA A CA 1
ATOM 1386 C C . ALA A 1 177 ? -19.045 -13.819 8.389 1.00 48.78 177 ALA A C 1
ATOM 1388 O O . ALA A 1 177 ? -20.067 -13.929 9.055 1.00 48.78 177 ALA A O 1
ATOM 1389 N N . ASN A 1 178 ? -18.814 -14.504 7.257 1.00 51.59 178 ASN A N 1
ATOM 1390 C CA . ASN A 1 178 ? -19.528 -15.700 6.797 1.00 51.59 178 ASN A CA 1
ATOM 1391 C C . ASN A 1 178 ? -18.690 -16.416 5.714 1.00 51.59 178 ASN A C 1
ATOM 1393 O O . ASN A 1 178 ? -18.674 -15.963 4.568 1.00 51.59 178 ASN A O 1
ATOM 1397 N N . PRO A 1 179 ? -17.972 -17.515 6.015 1.00 57.47 179 PRO A N 1
ATOM 1398 C CA . PRO A 1 179 ? -17.486 -18.396 4.963 1.00 57.47 179 PRO A CA 1
ATOM 1399 C C . PRO A 1 179 ? -18.690 -19.144 4.392 1.00 57.47 179 PRO A C 1
ATOM 1401 O O . PRO A 1 179 ? -19.233 -20.026 5.054 1.00 57.47 179 PRO A O 1
ATOM 1404 N N . VAL A 1 180 ? -19.116 -18.809 3.174 1.00 55.44 180 VAL A N 1
ATOM 1405 C CA . VAL A 1 180 ? -20.026 -19.682 2.425 1.00 55.44 180 VAL A CA 1
ATOM 1406 C C . VAL A 1 180 ? -19.251 -20.977 2.142 1.00 55.44 180 VAL A C 1
ATOM 1408 O O . VAL A 1 180 ? -18.184 -20.914 1.525 1.00 55.44 180 VAL A O 1
ATOM 1411 N N . PRO A 1 181 ? -19.700 -22.146 2.635 1.00 56.94 181 PRO A N 1
ATOM 1412 C CA . PRO A 1 181 ? -18.969 -23.392 2.424 1.00 56.94 181 PRO A CA 1
ATOM 1413 C C . PRO A 1 181 ? -18.785 -23.697 0.931 1.00 56.94 181 PRO A C 1
ATOM 1415 O O . PRO A 1 181 ? -19.711 -23.499 0.151 1.00 56.94 181 PRO A O 1
ATOM 1418 N N . LEU A 1 182 ? -17.633 -24.263 0.546 1.00 52.59 182 LEU A N 1
ATOM 1419 C CA . LEU A 1 182 ? -17.279 -24.592 -0.850 1.00 52.59 182 LEU A CA 1
ATOM 1420 C C . LEU A 1 182 ? -18.347 -25.412 -1.598 1.00 52.59 182 LEU A C 1
ATOM 1422 O O . LEU A 1 182 ? -18.462 -25.291 -2.811 1.00 52.59 182 LEU A O 1
ATOM 1426 N N . LYS A 1 183 ? -19.166 -26.198 -0.885 1.00 54.31 183 LYS A N 1
ATOM 1427 C CA . LYS A 1 183 ? -20.296 -26.956 -1.456 1.00 54.31 183 LYS A CA 1
ATOM 1428 C C . LYS A 1 183 ? -21.411 -26.081 -2.057 1.00 54.31 183 LYS A C 1
ATOM 1430 O O . LYS A 1 183 ? -22.264 -26.612 -2.755 1.00 54.31 183 LYS A O 1
ATOM 1435 N N . TYR A 1 184 ? -21.411 -24.779 -1.767 1.00 55.38 184 TYR A N 1
ATOM 1436 C CA . TYR A 1 184 ? -22.345 -23.786 -2.310 1.00 55.38 184 TYR A CA 1
ATOM 1437 C C . TYR A 1 184 ? -21.672 -22.833 -3.319 1.00 55.38 184 TYR A C 1
ATOM 1439 O O . TYR A 1 184 ? -22.253 -21.820 -3.702 1.00 55.38 184 TYR A O 1
ATOM 1447 N N . CYS A 1 185 ? -20.429 -23.119 -3.728 1.00 52.97 185 CYS A N 1
ATOM 1448 C CA . CYS A 1 185 ? -19.663 -22.296 -4.661 1.00 52.97 185 CYS A CA 1
ATOM 1449 C C . CYS A 1 185 ? -19.585 -22.980 -6.035 1.00 52.97 185 CYS A C 1
ATOM 1451 O O . CYS A 1 185 ? -18.822 -23.923 -6.222 1.00 52.97 185 CYS A O 1
ATOM 1453 N N . GLY A 1 186 ? -20.344 -22.479 -7.011 1.00 58.81 186 GLY A N 1
ATOM 1454 C CA . GLY A 1 186 ? -20.321 -22.926 -8.407 1.00 58.81 186 GLY A CA 1
ATOM 1455 C C . GLY A 1 186 ? -21.388 -22.190 -9.215 1.00 58.81 186 GLY A C 1
ATOM 1456 O O . GLY A 1 186 ? -22.477 -21.952 -8.706 1.00 58.81 186 GLY A O 1
ATOM 1457 N N . HIS A 1 187 ? -21.082 -21.789 -10.449 1.00 58.41 187 HIS A N 1
ATOM 1458 C CA . HIS A 1 187 ? -22.021 -21.036 -11.296 1.00 58.41 187 HIS A CA 1
ATOM 1459 C C . HIS A 1 187 ? -23.184 -21.899 -11.807 1.00 58.41 187 HIS A C 1
ATOM 1461 O O . HIS A 1 187 ? -24.239 -21.362 -12.129 1.00 58.41 187 HIS A O 1
ATOM 1467 N N . ASP A 1 188 ? -23.006 -23.220 -11.800 1.00 69.00 188 ASP A N 1
ATOM 1468 C CA . ASP A 1 188 ? -23.998 -24.199 -12.257 1.00 69.00 188 ASP A CA 1
ATOM 1469 C C . ASP A 1 188 ? -24.879 -24.742 -11.120 1.00 69.00 188 ASP A C 1
ATOM 1471 O O . ASP A 1 188 ? -25.724 -25.608 -11.340 1.00 69.00 188 ASP A O 1
ATOM 1475 N N . ILE A 1 189 ? -24.672 -24.271 -9.884 1.00 70.06 189 ILE A N 1
ATOM 1476 C CA . ILE A 1 189 ? -25.367 -24.789 -8.706 1.00 70.06 189 ILE A CA 1
ATOM 1477 C C . ILE A 1 189 ? -26.508 -23.838 -8.336 1.00 70.06 189 ILE A C 1
ATOM 1479 O O . ILE A 1 189 ? -26.296 -22.749 -7.808 1.00 70.06 189 ILE A O 1
ATOM 1483 N N . THR A 1 190 ? -27.742 -24.262 -8.595 1.00 74.12 190 THR A N 1
ATOM 1484 C CA . THR A 1 190 ? -28.951 -23.586 -8.109 1.00 74.12 190 THR A CA 1
ATOM 1485 C C . THR A 1 190 ? -29.288 -24.042 -6.693 1.00 74.12 190 THR A C 1
ATOM 1487 O O . THR A 1 190 ? -29.360 -25.240 -6.417 1.00 74.12 190 THR A O 1
ATOM 1490 N N . HIS A 1 191 ? -29.528 -23.083 -5.800 1.00 75.94 191 HIS A N 1
ATOM 1491 C CA . HIS A 1 191 ? -29.943 -23.323 -4.420 1.00 75.94 191 HIS A CA 1
ATOM 1492 C C . HIS A 1 191 ? -31.325 -22.743 -4.157 1.00 75.94 191 HIS A C 1
ATOM 1494 O O . HIS A 1 191 ? -31.732 -21.768 -4.789 1.00 75.94 191 HIS A O 1
ATOM 1500 N N . ASP A 1 192 ? -32.018 -23.336 -3.190 1.00 81.44 192 ASP A N 1
ATOM 1501 C CA . ASP A 1 192 ? -33.309 -22.841 -2.739 1.00 81.44 192 ASP A CA 1
ATOM 1502 C C . ASP A 1 192 ? -33.192 -21.445 -2.121 1.00 81.44 192 ASP A C 1
ATOM 1504 O O . ASP A 1 192 ? -32.171 -21.105 -1.509 1.00 81.44 192 ASP A O 1
ATOM 1508 N N . LYS A 1 193 ? -34.250 -20.641 -2.254 1.00 77.38 193 LYS A N 1
ATOM 1509 C CA . LYS A 1 193 ? -34.254 -19.241 -1.801 1.00 77.38 193 LYS A CA 1
ATOM 1510 C C . LYS A 1 193 ? -33.917 -19.124 -0.311 1.00 77.38 193 LYS A C 1
ATOM 1512 O O . LYS A 1 193 ? -33.118 -18.271 0.067 1.00 77.38 193 LYS A O 1
ATOM 1517 N N . ASP A 1 194 ? -34.449 -20.030 0.500 1.00 76.75 194 ASP A N 1
ATOM 1518 C CA . ASP A 1 194 ? -34.243 -2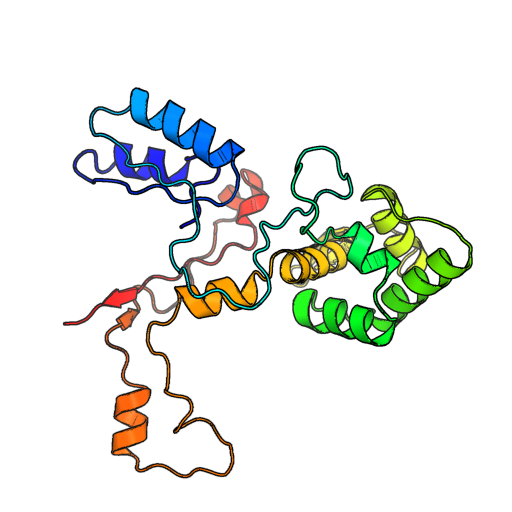0.049 1.951 1.00 76.75 194 ASP A CA 1
ATOM 1519 C C . ASP A 1 194 ? -32.789 -20.389 2.318 1.00 76.75 194 ASP A C 1
ATOM 1521 O O . ASP A 1 194 ? -32.217 -19.834 3.257 1.00 76.75 194 ASP A O 1
ATOM 1525 N N . ILE A 1 195 ? -32.144 -21.258 1.529 1.00 74.56 195 ILE A N 1
ATOM 1526 C CA . ILE A 1 195 ? -30.724 -21.593 1.689 1.00 74.56 195 ILE A CA 1
ATOM 1527 C C . ILE A 1 195 ? -29.877 -20.364 1.359 1.00 74.56 195 ILE A C 1
ATOM 1529 O O . ILE A 1 195 ? -28.988 -20.008 2.133 1.00 74.56 195 ILE A O 1
ATOM 1533 N N . VAL A 1 196 ? -30.171 -19.682 0.251 1.00 70.06 196 VAL A N 1
ATOM 1534 C CA . VAL A 1 196 ? -29.466 -18.460 -0.158 1.00 70.06 196 VAL A CA 1
ATOM 1535 C C . VAL A 1 196 ? -29.639 -17.351 0.881 1.00 70.06 196 VAL A C 1
ATOM 1537 O O . VAL A 1 196 ? -28.652 -16.732 1.277 1.00 70.06 196 VAL A O 1
ATOM 1540 N N . GLU A 1 197 ? -30.855 -17.136 1.384 1.00 71.50 197 GLU A N 1
ATOM 1541 C CA . GLU A 1 197 ? -31.113 -16.167 2.451 1.00 71.50 197 GLU A CA 1
ATOM 1542 C C . GLU A 1 197 ? -30.357 -16.525 3.732 1.00 71.50 197 GLU A C 1
ATOM 1544 O O . GLU A 1 197 ? -29.737 -15.643 4.317 1.00 71.50 197 GLU A O 1
ATOM 1549 N N . SER A 1 198 ? -30.296 -17.801 4.125 1.00 70.00 198 SER A N 1
ATOM 1550 C CA . SER A 1 198 ? -29.522 -18.230 5.300 1.00 70.00 198 SER A CA 1
ATOM 1551 C C . SER A 1 198 ? -28.010 -18.003 5.138 1.00 70.00 198 SER A C 1
ATOM 1553 O O . SER A 1 198 ? -27.344 -17.583 6.083 1.00 70.00 198 SER A O 1
ATOM 1555 N N . LEU A 1 199 ? -27.465 -18.198 3.931 1.00 65.19 199 LEU A N 1
ATOM 1556 C CA . LEU A 1 199 ? -26.042 -18.010 3.624 1.00 65.19 199 LEU A CA 1
ATOM 1557 C C . LEU A 1 199 ? -25.649 -16.527 3.546 1.00 65.19 199 LEU A C 1
ATOM 1559 O O . LEU A 1 199 ? -24.545 -16.149 3.947 1.00 65.19 199 LEU A O 1
ATOM 1563 N N . ILE A 1 200 ? -26.549 -15.685 3.029 1.00 66.44 200 ILE A N 1
ATOM 1564 C CA . ILE A 1 200 ? -26.360 -14.231 2.934 1.00 66.44 200 ILE A CA 1
ATOM 1565 C C . ILE A 1 200 ? -26.720 -13.544 4.254 1.00 66.44 200 ILE A C 1
ATOM 1567 O O . ILE A 1 200 ? -26.227 -12.447 4.518 1.00 66.44 200 ILE A O 1
ATOM 1571 N N . SER A 1 201 ? -27.541 -14.171 5.103 1.00 67.56 201 SER A N 1
ATOM 1572 C CA . SER A 1 201 ? -27.893 -13.626 6.408 1.00 67.56 201 SER A CA 1
ATOM 1573 C C . SER A 1 201 ? -26.627 -13.461 7.242 1.00 67.56 201 SER A C 1
ATOM 1575 O O . SER A 1 201 ? -25.957 -14.411 7.646 1.00 67.56 201 SER A O 1
ATOM 1577 N N . THR A 1 202 ? -26.238 -12.206 7.434 1.00 69.44 202 THR A N 1
ATOM 1578 C CA . THR A 1 202 ? -25.111 -11.867 8.288 1.00 69.44 202 THR A CA 1
ATOM 1579 C C . THR A 1 202 ? -25.655 -11.474 9.643 1.00 69.44 202 THR A C 1
ATOM 1581 O O . THR A 1 202 ? -26.508 -10.590 9.730 1.00 69.44 202 THR A O 1
ATOM 1584 N N . ASN A 1 203 ? -25.065 -12.000 10.709 1.00 79.31 203 ASN A N 1
ATOM 1585 C CA . ASN A 1 203 ? -25.347 -11.538 12.068 1.00 79.31 203 ASN A CA 1
ATOM 1586 C C . ASN A 1 203 ? -24.696 -10.174 12.345 1.00 79.31 203 ASN A C 1
ATOM 1588 O O . ASN A 1 203 ? -24.373 -9.868 13.484 1.00 79.31 203 ASN A O 1
ATOM 1592 N N . TRP A 1 204 ? -24.419 -9.364 11.324 1.00 82.25 204 TRP A N 1
ATOM 1593 C CA . TRP A 1 204 ? -23.700 -8.102 11.430 1.00 82.25 204 TRP A CA 1
ATOM 1594 C C . TRP A 1 204 ? -24.565 -6.970 10.892 1.00 82.25 204 TRP A C 1
ATOM 1596 O O . TRP A 1 204 ? -24.925 -6.944 9.720 1.00 82.25 204 TRP A O 1
ATOM 1606 N N . LYS A 1 205 ? -24.857 -5.989 11.745 1.00 85.44 205 LYS A N 1
ATOM 1607 C CA . LYS A 1 205 ? -25.526 -4.749 11.357 1.00 85.44 205 LYS A CA 1
ATOM 1608 C C . LYS A 1 205 ? -24.501 -3.647 11.183 1.00 85.44 205 LYS A C 1
ATOM 1610 O O . LYS A 1 205 ? -23.746 -3.332 12.100 1.00 85.44 205 LYS A O 1
ATOM 1615 N N . GLN A 1 206 ? -24.490 -3.034 10.010 1.00 86.38 206 GLN A N 1
ATOM 1616 C CA . GLN A 1 206 ? -23.642 -1.885 9.719 1.00 86.38 206 GLN A CA 1
ATOM 1617 C C . GLN A 1 206 ? -23.980 -0.710 10.656 1.00 86.38 206 GLN A C 1
ATOM 1619 O O . GLN A 1 206 ? -25.147 -0.353 10.805 1.00 86.38 206 GLN A O 1
ATOM 1624 N N . LEU A 1 207 ? -22.961 -0.103 11.277 1.00 88.44 207 LEU A N 1
ATOM 1625 C CA . LEU A 1 207 ? -23.138 1.050 12.174 1.00 88.44 207 LEU A CA 1
ATOM 1626 C C . LEU A 1 207 ? -23.348 2.356 11.399 1.00 88.44 207 LEU A C 1
ATOM 1628 O O . LEU A 1 207 ? -24.167 3.183 11.785 1.00 88.44 207 LEU A O 1
ATOM 1632 N N . HIS A 1 208 ? -22.650 2.524 10.274 1.00 87.56 208 HIS A N 1
ATOM 1633 C CA . HIS A 1 208 ? -22.747 3.714 9.425 1.00 87.56 208 HIS A CA 1
ATOM 1634 C C . HIS A 1 208 ? -23.103 3.316 8.008 1.00 87.56 208 HIS A C 1
ATOM 1636 O O . HIS A 1 208 ? -22.315 2.613 7.391 1.00 87.56 208 HIS A O 1
ATOM 1642 N N . LYS A 1 209 ? -24.230 3.793 7.463 1.00 84.81 209 LYS A N 1
ATOM 1643 C CA . LYS A 1 209 ? -24.674 3.479 6.089 1.00 84.81 209 LYS A CA 1
ATOM 1644 C C . LYS A 1 209 ? -23.628 3.841 5.024 1.00 84.81 209 LYS A C 1
ATOM 1646 O O . LYS A 1 209 ? -23.468 3.116 4.044 1.00 84.81 209 LYS A O 1
ATOM 1651 N N . HIS A 1 210 ? -22.892 4.929 5.240 1.00 88.12 210 HIS A N 1
ATOM 1652 C CA . HIS A 1 210 ? -21.818 5.389 4.363 1.00 88.12 210 HIS A CA 1
ATOM 1653 C C . HIS A 1 210 ? -20.445 5.161 5.000 1.00 88.12 210 HIS A C 1
ATOM 1655 O O . HIS A 1 210 ? -20.304 5.132 6.220 1.00 88.12 210 HIS A O 1
ATOM 1661 N N . VAL A 1 211 ? -19.433 4.983 4.148 1.00 89.44 211 VAL A N 1
ATOM 1662 C CA . VAL A 1 211 ? -18.031 4.869 4.567 1.00 89.44 211 VAL A CA 1
ATOM 1663 C C . VAL A 1 211 ? -17.579 6.195 5.168 1.00 89.44 211 VAL A C 1
ATOM 1665 O O . VAL A 1 211 ? -17.806 7.241 4.565 1.00 89.44 211 VAL A O 1
ATOM 1668 N N . ILE A 1 212 ? -16.906 6.140 6.315 1.00 91.69 212 ILE A N 1
ATOM 1669 C CA . ILE A 1 212 ? -16.300 7.323 6.927 1.00 91.69 212 ILE A CA 1
ATOM 1670 C C . ILE A 1 212 ? -14.950 7.578 6.249 1.00 91.69 212 ILE A C 1
ATOM 1672 O O . ILE A 1 212 ? -14.128 6.664 6.112 1.00 91.69 212 ILE A O 1
ATOM 1676 N N . LEU A 1 213 ? -14.754 8.817 5.805 1.00 91.94 213 LEU A N 1
ATOM 1677 C CA . LEU A 1 213 ? -13.547 9.305 5.142 1.00 91.94 213 LEU A CA 1
ATOM 1678 C C . LEU A 1 213 ? -12.824 10.308 6.054 1.00 91.94 213 LEU A C 1
ATOM 1680 O O . LEU A 1 213 ? -13.487 10.953 6.869 1.00 91.94 213 LEU A O 1
ATOM 1684 N N . PRO A 1 214 ? -11.494 10.447 5.926 1.00 91.56 214 PRO A N 1
ATOM 1685 C CA . PRO A 1 214 ? -10.744 11.485 6.631 1.00 91.56 214 PRO A CA 1
ATOM 1686 C C . PRO A 1 214 ? -11.179 12.883 6.171 1.00 91.56 214 PRO A C 1
ATOM 1688 O O . PRO A 1 214 ? -11.590 13.064 5.021 1.00 91.56 214 PRO A O 1
ATOM 1691 N N . SER A 1 215 ? -11.046 13.876 7.050 1.00 92.00 215 SER A N 1
ATOM 1692 C CA . SER A 1 215 ? -11.231 15.284 6.678 1.00 92.00 215 SER A CA 1
ATOM 1693 C C . SER A 1 215 ? -10.024 15.817 5.901 1.00 92.00 215 SER A C 1
ATOM 1695 O O . SER A 1 215 ? -8.913 15.298 6.030 1.00 92.00 215 SER A O 1
ATOM 1697 N N . ASP A 1 216 ? -10.205 16.891 5.129 1.00 89.56 216 ASP A N 1
ATOM 1698 C CA . ASP A 1 216 ? -9.098 17.505 4.382 1.00 89.56 216 ASP A CA 1
ATOM 1699 C C . ASP A 1 216 ? -7.968 17.979 5.313 1.00 89.56 216 ASP A C 1
ATOM 1701 O O . ASP A 1 216 ? -6.790 17.780 5.015 1.00 89.56 216 ASP A O 1
ATOM 1705 N N . GLU A 1 217 ? -8.311 18.509 6.490 1.00 92.62 217 GLU A N 1
ATOM 1706 C CA . GLU A 1 217 ? -7.339 18.883 7.523 1.00 92.62 217 GLU A CA 1
ATOM 1707 C C . GLU A 1 217 ? -6.538 17.688 8.058 1.00 92.62 217 GLU A C 1
ATOM 1709 O O . GLU A 1 217 ? -5.342 17.812 8.339 1.00 92.62 217 GLU A O 1
ATOM 1714 N N . GLU A 1 218 ? -7.180 16.527 8.229 1.00 90.19 218 GLU A N 1
ATOM 1715 C CA . GLU A 1 218 ? -6.493 15.301 8.635 1.00 90.19 218 GLU A CA 1
ATOM 1716 C C . GLU A 1 218 ? -5.528 14.853 7.542 1.00 90.19 218 GLU A C 1
ATOM 1718 O O . GLU A 1 218 ? -4.391 14.501 7.842 1.00 90.19 218 GLU A O 1
ATOM 1723 N N . VAL A 1 219 ? -5.946 14.911 6.276 1.00 88.06 219 VAL A N 1
ATOM 1724 C CA . VAL A 1 219 ? -5.104 14.521 5.140 1.00 88.06 219 VAL A CA 1
ATOM 1725 C C . VAL A 1 219 ? -3.887 15.436 4.999 1.00 88.06 219 VAL A C 1
ATOM 1727 O O . VAL A 1 219 ? -2.797 14.950 4.689 1.00 88.06 219 VAL A O 1
ATOM 1730 N N . MET A 1 220 ? -4.038 16.739 5.259 1.00 86.06 220 MET A N 1
ATOM 1731 C CA . MET A 1 220 ? -2.914 17.683 5.259 1.00 86.06 220 MET A CA 1
ATOM 1732 C C . MET A 1 220 ? -1.916 17.388 6.384 1.00 86.06 220 MET A C 1
ATOM 1734 O O . MET A 1 220 ? -0.709 17.399 6.149 1.00 86.06 220 MET A O 1
ATOM 1738 N N . ARG A 1 221 ? -2.400 17.087 7.596 1.00 90.06 221 ARG A N 1
ATOM 1739 C CA . ARG A 1 221 ? -1.539 16.755 8.746 1.00 90.06 221 ARG A CA 1
ATOM 1740 C C . ARG A 1 221 ? -0.940 15.353 8.664 1.00 90.06 221 ARG A C 1
ATOM 1742 O O . ARG A 1 221 ? 0.163 15.119 9.150 1.00 90.06 221 ARG A O 1
ATOM 1749 N N . ASN A 1 222 ? -1.662 14.415 8.063 1.00 87.62 222 ASN A N 1
ATOM 1750 C CA . ASN A 1 222 ? -1.295 13.015 7.954 1.00 87.62 222 ASN A CA 1
ATOM 1751 C C . ASN A 1 222 ? -1.552 12.509 6.533 1.00 87.62 222 ASN A C 1
ATOM 1753 O O . ASN A 1 222 ? -2.583 11.915 6.225 1.00 87.62 222 ASN A O 1
ATOM 1757 N N . SER A 1 223 ? -0.548 12.637 5.670 1.00 82.12 223 SER A N 1
ATOM 1758 C CA . SER A 1 223 ? -0.640 12.165 4.285 1.00 82.12 223 SER A CA 1
ATOM 1759 C C . SER A 1 223 ? -0.935 10.660 4.156 1.00 82.12 223 SER A C 1
ATOM 1761 O O . SER A 1 223 ? -1.410 10.221 3.106 1.00 82.12 223 SER A O 1
ATOM 1763 N N . ARG A 1 224 ? -0.706 9.853 5.207 1.00 83.38 224 ARG A N 1
ATOM 1764 C CA . ARG A 1 224 ? -1.034 8.417 5.220 1.00 83.38 224 ARG A CA 1
ATOM 1765 C C . ARG A 1 224 ? -2.534 8.147 5.352 1.00 83.38 224 ARG A C 1
ATOM 1767 O O . ARG A 1 224 ? -2.969 7.082 4.918 1.00 83.38 224 ARG A O 1
ATOM 1774 N N . SER A 1 225 ? -3.328 9.077 5.890 1.00 86.19 225 SER A N 1
ATOM 1775 C CA . SER A 1 225 ? -4.782 8.900 6.010 1.00 86.19 225 SER A CA 1
ATOM 1776 C C . SER A 1 225 ? -5.522 9.151 4.698 1.00 86.19 225 SER A C 1
ATOM 1778 O O . SER A 1 225 ? -6.646 8.695 4.554 1.00 86.19 225 SER A O 1
ATOM 1780 N N . ARG A 1 226 ? -4.887 9.773 3.694 1.00 82.50 226 ARG A N 1
ATOM 1781 C CA . ARG A 1 226 ? -5.500 10.247 2.431 1.00 82.50 226 ARG A CA 1
ATOM 1782 C C . ARG A 1 226 ? -6.428 9.278 1.687 1.00 82.50 226 ARG A C 1
ATOM 1784 O O . ARG A 1 226 ? -7.256 9.719 0.896 1.00 82.50 226 ARG A O 1
ATOM 1791 N N . SER A 1 227 ? -6.239 7.971 1.858 1.00 81.44 227 SER A N 1
ATOM 1792 C CA . SER A 1 227 ? -7.026 6.915 1.203 1.00 81.44 227 SER A CA 1
ATOM 1793 C C . SER A 1 227 ? -7.729 5.992 2.203 1.00 81.44 227 SER A C 1
ATOM 1795 O O . SER A 1 227 ? -8.253 4.950 1.807 1.00 81.44 227 SER A O 1
ATOM 1797 N N . ALA A 1 228 ? -7.722 6.351 3.488 1.00 86.31 228 ALA A N 1
ATOM 1798 C CA . ALA A 1 228 ? -8.362 5.598 4.551 1.00 86.31 228 ALA A CA 1
ATOM 1799 C C . ALA A 1 228 ? -9.883 5.595 4.368 1.00 86.31 228 ALA A C 1
ATOM 1801 O O . ALA A 1 228 ? -10.497 6.575 3.945 1.00 86.31 228 ALA A O 1
ATOM 1802 N N . LYS A 1 229 ? -10.485 4.446 4.670 1.00 88.50 229 LYS A N 1
ATOM 1803 C CA . LYS A 1 229 ? -11.922 4.203 4.583 1.00 88.50 229 LYS A CA 1
ATOM 1804 C C . LYS A 1 229 ? -12.322 3.396 5.804 1.00 88.50 229 LYS A C 1
ATOM 1806 O O . LYS A 1 229 ? -11.982 2.217 5.885 1.00 88.50 229 LYS A O 1
ATOM 1811 N N . LEU A 1 230 ? -13.030 4.016 6.740 1.00 89.50 230 LEU A N 1
ATOM 1812 C CA . LEU A 1 230 ? -13.496 3.334 7.941 1.00 89.50 230 LEU A CA 1
ATOM 1813 C C . LEU A 1 230 ? -14.900 2.767 7.709 1.00 89.50 230 LEU A C 1
ATOM 1815 O O . LEU A 1 230 ? -15.817 3.450 7.244 1.00 89.50 230 LEU A O 1
ATOM 1819 N N . ARG A 1 231 ? -15.053 1.486 8.045 1.00 88.44 231 ARG A N 1
ATOM 1820 C CA . ARG A 1 231 ? -16.324 0.762 8.085 1.00 88.44 231 ARG A CA 1
ATOM 1821 C C . ARG A 1 231 ? -16.434 0.084 9.441 1.00 88.44 231 ARG A C 1
ATOM 1823 O O . ARG A 1 231 ? -15.448 -0.457 9.930 1.00 88.44 231 ARG A O 1
ATOM 1830 N N . ALA A 1 232 ? -17.628 0.099 10.020 1.00 87.44 232 ALA A N 1
ATOM 1831 C CA . ALA A 1 232 ? -17.890 -0.523 11.308 1.00 87.44 232 ALA A CA 1
ATOM 1832 C C . ALA A 1 232 ? -19.243 -1.240 11.285 1.00 87.44 232 ALA A C 1
ATOM 1834 O O . ALA A 1 232 ? -20.197 -0.783 10.644 1.00 87.44 232 ALA A O 1
ATOM 1835 N N . ALA A 1 233 ? -19.314 -2.368 11.981 1.00 86.00 233 ALA A N 1
ATOM 1836 C CA . ALA A 1 233 ? -20.516 -3.171 12.132 1.00 86.00 233 ALA A CA 1
ATOM 1837 C C . ALA A 1 233 ? -20.582 -3.731 13.554 1.00 86.00 233 ALA A C 1
ATOM 1839 O O . ALA A 1 233 ? -19.552 -3.969 14.184 1.00 86.00 233 ALA A O 1
ATOM 1840 N N . ILE A 1 234 ? -21.798 -3.945 14.044 1.00 88.06 234 ILE A N 1
ATOM 1841 C CA . ILE A 1 234 ? -22.076 -4.580 15.327 1.00 88.06 234 ILE A CA 1
ATOM 1842 C C . ILE A 1 234 ? -22.687 -5.953 15.084 1.00 88.06 234 ILE A C 1
ATOM 1844 O O . ILE A 1 234 ? -23.547 -6.110 14.217 1.00 88.06 234 ILE A O 1
ATOM 1848 N N . LYS A 1 235 ? -22.246 -6.956 15.843 1.00 83.00 235 LYS A N 1
ATOM 1849 C CA . LYS A 1 235 ? -22.836 -8.288 15.767 1.00 83.00 235 LYS A CA 1
ATOM 1850 C C . LYS A 1 235 ? -24.214 -8.262 16.434 1.00 83.00 235 LYS A C 1
ATOM 1852 O O . LYS A 1 235 ? -24.307 -7.966 17.624 1.00 83.00 235 LYS A O 1
ATOM 1857 N N . GLN A 1 236 ? -25.271 -8.530 15.678 1.00 81.44 236 GLN A N 1
ATOM 1858 C CA . GLN A 1 236 ? -26.603 -8.790 16.214 1.0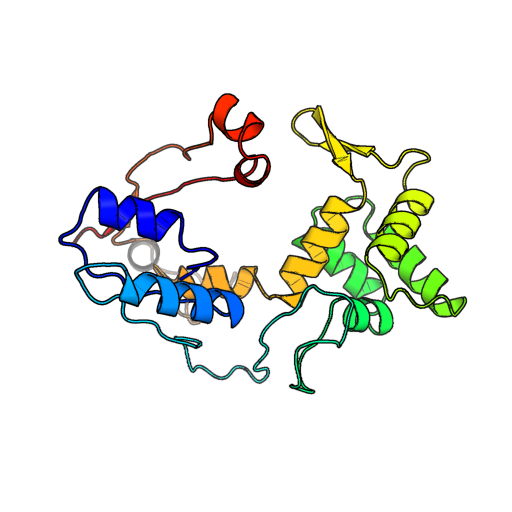0 81.44 236 GLN A CA 1
ATOM 1859 C C . GLN A 1 236 ? -26.628 -10.223 16.760 1.00 81.44 236 GLN A C 1
ATOM 1861 O O . GLN A 1 236 ? -26.057 -11.127 16.148 1.00 81.44 236 GLN A O 1
ATOM 1866 N N . LYS A 1 237 ? -27.181 -10.386 17.965 1.00 64.38 237 LYS A N 1
ATOM 1867 C CA . LYS A 1 237 ? -27.357 -11.699 18.596 1.00 64.38 237 LYS A CA 1
ATOM 1868 C C . LYS A 1 237 ? -28.359 -12.537 17.823 1.00 64.38 237 LYS A C 1
ATOM 1870 O O . LYS A 1 237 ? -29.345 -11.934 17.347 1.00 64.38 237 LYS A O 1
#

pLDDT: mean 75.78, std 16.52, range [26.05, 94.56]

Organism: Eumeta variegata (NCBI:txid151549)